Protein AF-A0A7W1YN99-F1 (afdb_monomer_lite)

pLDDT: mean 77.03, std 18.59, range [29.97, 97.31]

Sequence (313 aa):
MHRYKNIGLMLLVVASLFVYRSVQAQAGGPVQPIQQTQQVNGYSLTLNTTPATGEQGVMVQVMDPKGQLMPDAQVMVNFIMPGMQMTTVPRPAVAAVPGRYDGMGAFSMAGTWDVEVTVTPANAAPLVATFHVPVVDAVPLPARPAPLPPSFWTPWTATSLGLLVVGLVAAAWTQWGRKRQQALGFVVSWLLILAAAGTWLVPTALGAPYALGAPRQTSISRATPIFKANCAPCHGVAGHGDGLAARTLNPPPANLTAPHVDQHPDGQIYGWIHDGFPGSAMPAFGQRLTSDQIWDLVDYVRHLRAVAAGTAK

Foldseek 3Di:
DPDPPPPVVVVVVVVVVVVVVVVVVPPDDQQDKDWDWDAWPLKIWIWIWRFAAFKTKIKIFIAHNVRHAAQAKWKWKKKADPVVRDIDDIDTFPRLDGRMTIDMDGDNAFAWIWIWMWIGHPPDDITIDIDTDGYYHDDDDPDDDQPDPCVVPDPVVVVVVVVVVVVVVVVVVVPDDPVVCVVVVVVVVVVVVVVVVVVVVPPCPVPPPPCPDQLHSSLQNLQLVVCVVQPCQQQNSLRQRPHVVQVPWVVGGHRLQDPVLVVDDLSRQLCCQQCNDPPTPGHHCVVPDPSSNSSSVSSNSVVSNVVSVVVVD

Secondary structure (DSSP, 8-state):
--SSTTHHHHHHHHHHHHHHHHHHHHSPPPPPPEEEEEEETTEEEEEEE--BSEEEEEEEEEE-TTS-B-TTEEEEEEEEEGGGTEEPPPEEEEEEETTEEEEEEEE-SSEEEEEEEEEEETTS--EEEEEEEEEBPPP-PPPPPPPPPGGGG-HHHHHHHHHHHHHHHHHHHHHS-HHHHHHHHHHHHHHHHHHHHHHHHS-TTSSS-----S--HHHHHHHHHHHHHHTHHHH-TTSSS--GGGGG-SSPPP-TTSGGGGGS-HHHHHHHHHH--TTSS----TTTS-HHHHHHHHHHHHHHHHHHHHTT-

Radius of gyration: 27.25 Å; chains: 1; bounding box: 57×51×85 Å

Structure (mmCIF, N/CA/C/O backbone):
data_AF-A0A7W1YN99-F1
#
_entry.id   AF-A0A7W1YN99-F1
#
loop_
_atom_site.group_PDB
_atom_site.i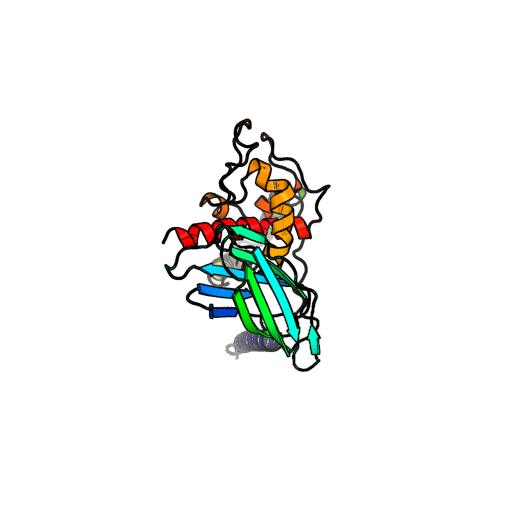d
_atom_site.type_symbol
_atom_site.label_atom_id
_atom_site.label_alt_id
_atom_site.label_comp_id
_atom_site.label_asym_id
_atom_site.label_entity_id
_atom_site.label_seq_id
_atom_site.pdbx_PDB_ins_code
_atom_site.Cartn_x
_atom_site.Cartn_y
_atom_site.Cartn_z
_atom_site.occupancy
_atom_site.B_iso_or_equiv
_atom_site.auth_seq_id
_atom_site.auth_comp_id
_atom_site.auth_asym_id
_atom_site.auth_atom_id
_atom_site.pdbx_PDB_model_num
ATOM 1 N N . MET A 1 1 ? -38.409 -32.410 45.386 1.00 46.47 1 MET A N 1
ATOM 2 C CA . MET A 1 1 ? -38.668 -31.938 44.001 1.00 46.47 1 MET A CA 1
ATOM 3 C C . MET A 1 1 ? -37.841 -30.684 43.640 1.00 46.47 1 MET A C 1
ATOM 5 O O . MET A 1 1 ? -38.403 -29.672 43.245 1.00 46.47 1 MET A O 1
ATOM 9 N N . HIS A 1 2 ? -36.502 -30.702 43.756 1.00 48.34 2 HIS A N 1
ATOM 10 C CA . HIS A 1 2 ? -35.673 -29.485 43.560 1.00 48.34 2 HIS A CA 1
ATOM 11 C C . HIS A 1 2 ? -34.427 -29.649 42.668 1.00 48.34 2 HIS A C 1
ATOM 13 O O . HIS A 1 2 ? -33.618 -28.735 42.586 1.00 48.34 2 HIS A O 1
ATOM 19 N N . ARG A 1 3 ? -34.274 -30.767 41.941 1.00 48.12 3 ARG A N 1
ATOM 20 C CA . ARG A 1 3 ? -33.078 -31.016 41.107 1.00 48.12 3 ARG A CA 1
ATOM 21 C C . ARG A 1 3 ? -33.187 -30.620 39.623 1.00 48.12 3 ARG A C 1
ATOM 23 O O . ARG A 1 3 ? -32.208 -30.765 38.910 1.00 48.12 3 ARG A O 1
ATOM 30 N N . TYR A 1 4 ? -34.316 -30.075 39.156 1.00 47.56 4 TYR A N 1
ATOM 31 C CA . TYR A 1 4 ? -34.541 -29.829 37.716 1.00 47.56 4 TYR A CA 1
ATOM 32 C C . TYR A 1 4 ? -34.499 -28.358 37.265 1.00 47.56 4 TYR A C 1
ATOM 34 O O . TYR A 1 4 ? -34.605 -28.091 36.072 1.00 47.56 4 TYR A O 1
ATOM 42 N N . LYS A 1 5 ? -34.293 -27.383 38.163 1.00 46.69 5 LYS A N 1
ATOM 43 C CA . LYS A 1 5 ? -34.333 -25.952 37.787 1.00 46.69 5 LYS A CA 1
ATOM 44 C C . LYS A 1 5 ? -33.098 -25.429 37.031 1.00 46.69 5 LYS A C 1
ATOM 46 O O . LYS A 1 5 ? -33.195 -24.374 36.420 1.00 46.69 5 LYS A O 1
ATOM 51 N N . ASN A 1 6 ? -31.988 -26.172 36.990 1.00 46.22 6 ASN A N 1
ATOM 52 C CA . ASN A 1 6 ? -30.737 -25.695 36.374 1.00 46.22 6 ASN A CA 1
ATOM 53 C C . ASN A 1 6 ? -30.488 -26.230 34.949 1.00 46.22 6 ASN A C 1
ATOM 55 O O . ASN A 1 6 ? -29.570 -25.766 34.281 1.00 46.22 6 ASN A O 1
ATOM 59 N N . ILE A 1 7 ? -31.306 -27.169 34.458 1.00 48.47 7 ILE A N 1
ATOM 60 C CA . ILE A 1 7 ? -31.124 -27.783 33.126 1.00 48.47 7 ILE A CA 1
ATOM 61 C C . ILE A 1 7 ? -31.705 -26.886 32.014 1.00 48.47 7 ILE A C 1
ATOM 63 O O . ILE A 1 7 ? -31.156 -26.819 30.918 1.00 48.47 7 ILE A O 1
ATOM 67 N N . GLY A 1 8 ? -32.762 -26.117 32.311 1.00 42.41 8 GLY A N 1
ATOM 68 C CA . GLY A 1 8 ? -33.403 -25.221 31.337 1.00 42.41 8 GLY A CA 1
ATOM 69 C C . GLY A 1 8 ? -32.533 -24.035 30.901 1.00 42.41 8 GLY A C 1
ATOM 70 O O . GLY A 1 8 ? -32.567 -23.647 29.737 1.00 42.41 8 GLY A O 1
ATOM 71 N N . LEU A 1 9 ? -31.701 -23.496 31.800 1.00 45.00 9 LEU A N 1
ATOM 72 C CA . LEU A 1 9 ? -30.808 -22.373 31.484 1.00 45.00 9 LEU A CA 1
ATOM 73 C C . LEU A 1 9 ? -29.633 -22.815 30.594 1.00 45.00 9 LEU A C 1
ATOM 75 O O . LEU A 1 9 ? -29.221 -22.088 29.695 1.00 45.00 9 LEU A O 1
ATOM 79 N N . MET A 1 10 ? -29.129 -24.034 30.804 1.00 45.94 10 MET A N 1
ATOM 80 C CA . MET A 1 10 ? -28.007 -24.584 30.039 1.00 45.94 10 MET A CA 1
ATOM 81 C C . MET A 1 10 ? -28.417 -24.938 28.597 1.00 45.94 10 MET A C 1
ATOM 83 O O . MET A 1 10 ? -27.653 -24.698 27.665 1.00 45.94 10 MET A O 1
ATOM 87 N N . LEU A 1 11 ? -29.653 -25.412 28.393 1.00 49.12 11 LEU A N 1
ATOM 88 C CA . LEU A 1 11 ? -30.213 -25.672 27.059 1.00 49.12 11 LEU A CA 1
ATOM 89 C C . LEU A 1 11 ? -30.468 -24.385 26.256 1.00 49.12 11 LEU A C 1
ATOM 91 O O . LEU A 1 11 ? -30.245 -24.376 25.047 1.00 49.12 11 LEU A O 1
ATOM 95 N N . LEU A 1 12 ? -30.856 -23.285 26.911 1.00 50.31 12 LEU A N 1
ATOM 96 C CA . LEU A 1 12 ? -31.038 -21.984 26.252 1.00 50.31 12 LEU A CA 1
ATOM 97 C C . LEU A 1 12 ? -29.712 -21.366 25.787 1.00 50.31 12 LEU A C 1
ATOM 99 O O . LEU A 1 12 ? -29.653 -20.817 24.689 1.00 50.31 12 LEU A O 1
ATOM 103 N N . VAL A 1 13 ? -28.632 -21.493 26.566 1.00 51.22 13 VAL A N 1
ATOM 104 C CA . VAL A 1 13 ? -27.301 -20.983 26.179 1.00 51.22 13 VAL A CA 1
ATOM 105 C C . VAL A 1 13 ? -26.709 -21.789 25.018 1.00 51.22 13 VAL A C 1
ATOM 107 O O . VAL A 1 13 ? -26.178 -21.200 24.077 1.00 51.22 13 VAL A O 1
ATOM 110 N N . VAL A 1 14 ? -26.859 -23.118 25.025 1.00 53.84 14 VAL A N 1
ATOM 111 C CA . VAL A 1 14 ? -26.396 -23.984 23.924 1.00 53.84 14 VAL A CA 1
ATOM 112 C C . VAL A 1 14 ? -27.213 -23.752 22.647 1.00 53.84 14 VAL A C 1
ATOM 114 O O . VAL A 1 14 ? -26.626 -23.641 21.572 1.00 53.84 14 VAL A O 1
ATOM 117 N N . ALA A 1 15 ? -28.537 -23.590 22.748 1.00 47.59 15 ALA A N 1
ATOM 118 C CA . ALA A 1 15 ? -29.378 -23.237 21.603 1.00 47.59 15 ALA A CA 1
ATOM 119 C C . ALA A 1 15 ? -29.036 -21.842 21.046 1.00 47.59 15 ALA A C 1
ATOM 121 O O . ALA A 1 15 ? -28.964 -21.672 19.833 1.00 47.59 15 ALA A O 1
ATOM 122 N N . SER A 1 16 ? -28.735 -20.868 21.911 1.00 42.88 16 SER A N 1
ATOM 123 C CA . SER A 1 16 ? -28.333 -19.512 21.500 1.00 42.88 16 SER A CA 1
ATOM 124 C C . SER A 1 16 ? -26.965 -19.495 20.808 1.00 42.88 16 SER A C 1
ATOM 126 O O . SER A 1 16 ? -26.791 -18.804 19.808 1.00 42.88 16 SER A O 1
ATOM 128 N N . LEU A 1 17 ? -26.008 -20.304 21.279 1.00 46.19 17 LEU A N 1
ATOM 129 C CA . LEU A 1 17 ? -24.709 -20.510 20.623 1.00 46.19 17 LEU A CA 1
ATOM 130 C C . LEU A 1 17 ? -24.844 -21.227 19.273 1.00 46.19 17 LEU A C 1
ATOM 132 O O . LEU A 1 17 ? -24.095 -20.924 18.343 1.00 46.19 17 LEU A O 1
ATOM 136 N N . PHE A 1 18 ? -25.800 -22.151 19.147 1.00 42.41 18 PHE A N 1
ATOM 137 C CA . PHE A 1 18 ? -26.074 -22.856 17.895 1.00 42.41 18 PHE A CA 1
ATOM 138 C C . PHE A 1 18 ? -26.744 -21.937 16.865 1.00 42.41 18 PHE A C 1
ATOM 140 O O . PHE A 1 18 ? -26.291 -21.884 15.724 1.00 42.41 18 PHE A O 1
ATOM 147 N N . VAL A 1 19 ? -27.728 -21.131 17.286 1.00 47.38 19 VAL A N 1
ATOM 148 C CA . VAL A 1 19 ? -28.352 -20.091 16.448 1.00 47.38 19 VAL A CA 1
ATOM 149 C C . VAL A 1 19 ? -27.309 -19.052 16.019 1.00 47.38 19 VAL A C 1
ATOM 151 O O . VAL A 1 19 ? -27.218 -18.727 14.836 1.00 47.38 19 VAL A O 1
ATOM 154 N N . TYR A 1 20 ? -26.443 -18.607 16.934 1.00 38.06 20 TYR A N 1
ATOM 155 C CA . TYR A 1 20 ? -25.360 -17.666 16.630 1.00 38.06 20 TYR A CA 1
ATOM 156 C C . TYR A 1 20 ? -24.342 -18.233 15.623 1.00 38.06 20 TYR A C 1
ATOM 158 O O . TYR A 1 20 ? -23.966 -17.547 14.672 1.00 38.06 20 TYR A O 1
ATOM 166 N N . ARG A 1 21 ? -23.945 -19.507 15.764 1.00 42.62 21 ARG A N 1
ATOM 167 C CA . ARG A 1 21 ? -23.093 -20.195 14.776 1.00 42.62 21 ARG A CA 1
ATOM 168 C C . ARG A 1 21 ? -23.782 -20.367 13.423 1.00 42.62 21 ARG A C 1
ATOM 170 O O . ARG A 1 21 ? -23.122 -20.209 12.401 1.00 42.62 21 ARG A O 1
ATOM 177 N N . SER A 1 22 ? -25.083 -20.653 13.397 1.00 40.19 22 SER A N 1
ATOM 178 C CA . SER A 1 22 ? -25.826 -20.790 12.138 1.00 40.19 22 SER A CA 1
ATOM 179 C C . SER A 1 22 ? -26.031 -19.459 11.411 1.00 40.19 22 SER A C 1
ATOM 181 O O . SER A 1 22 ? -25.981 -19.436 10.186 1.00 40.19 22 SER A O 1
ATOM 183 N N . VAL A 1 23 ? -26.174 -18.345 12.141 1.00 39.59 23 VAL A N 1
ATOM 184 C CA . VAL A 1 23 ? -26.257 -16.997 11.550 1.00 39.59 23 VAL A CA 1
ATOM 185 C C . VAL A 1 23 ? -24.905 -16.570 10.961 1.00 39.59 23 VAL A C 1
ATOM 187 O O . VAL A 1 23 ? -24.865 -16.023 9.864 1.00 39.59 23 VAL A O 1
ATOM 190 N N . GLN A 1 24 ? -23.786 -16.894 11.620 1.00 38.00 24 GLN A N 1
ATOM 191 C CA . GLN A 1 24 ? -22.434 -16.693 11.069 1.00 38.00 24 GLN A CA 1
ATOM 192 C C . GLN A 1 24 ? -22.163 -17.555 9.825 1.00 38.00 24 GLN A C 1
ATOM 194 O O . GLN A 1 24 ? -21.490 -17.103 8.910 1.00 38.00 24 GLN A O 1
ATOM 199 N N . ALA A 1 25 ? -22.708 -18.774 9.758 1.00 40.16 25 ALA A N 1
ATOM 200 C CA . ALA A 1 25 ? -22.529 -19.661 8.606 1.00 40.16 25 ALA A CA 1
ATOM 201 C C . ALA A 1 25 ? -23.315 -19.223 7.351 1.00 40.16 25 ALA A C 1
ATOM 203 O O . ALA A 1 25 ? -22.998 -19.679 6.255 1.00 40.16 25 ALA A O 1
ATOM 204 N N . GLN A 1 26 ? -24.326 -18.356 7.495 1.00 36.78 26 GLN A N 1
ATOM 205 C CA . GLN A 1 26 ? -25.098 -17.793 6.376 1.00 36.78 26 GLN A CA 1
ATOM 206 C C . GLN A 1 26 ? -24.548 -16.452 5.867 1.00 36.78 26 GLN A C 1
ATOM 208 O O . GLN A 1 26 ? -24.864 -16.051 4.748 1.00 36.78 26 GLN A O 1
ATOM 213 N N . ALA A 1 27 ? -23.702 -15.773 6.644 1.00 39.69 27 ALA A N 1
ATOM 214 C CA . ALA A 1 27 ? -22.904 -14.663 6.146 1.00 39.69 27 ALA A CA 1
ATOM 215 C C . ALA A 1 27 ? -21.711 -15.252 5.379 1.00 39.69 27 ALA A C 1
ATOM 217 O O . ALA A 1 27 ? -20.837 -15.871 5.982 1.00 39.69 27 ALA A O 1
ATOM 218 N N . GLY A 1 28 ? -21.684 -15.104 4.050 1.00 39.88 28 GLY A N 1
ATOM 219 C CA . GLY A 1 28 ? -20.520 -15.482 3.245 1.00 39.88 28 GLY A CA 1
ATOM 220 C C . GLY A 1 28 ? -19.248 -14.930 3.892 1.00 39.88 28 GLY A C 1
ATOM 221 O O . GLY A 1 28 ? -19.168 -13.737 4.182 1.00 39.88 28 GLY A O 1
ATOM 222 N N . GLY A 1 29 ? -18.301 -15.815 4.215 1.00 46.31 29 GLY A N 1
ATOM 223 C CA . GLY A 1 29 ? -17.079 -15.443 4.924 1.00 46.31 29 GLY A CA 1
ATOM 224 C C . GLY A 1 29 ? -16.267 -14.376 4.175 1.00 46.31 29 GLY A C 1
ATOM 225 O O . GLY A 1 29 ? -16.485 -14.155 2.982 1.00 46.31 29 GLY A O 1
ATOM 226 N N . PRO A 1 30 ? -15.312 -13.707 4.848 1.00 60.91 30 PRO A N 1
ATOM 227 C CA . PRO A 1 30 ? -14.472 -12.698 4.211 1.00 60.91 30 PRO A CA 1
ATOM 228 C C . PRO A 1 30 ? -13.780 -13.277 2.969 1.00 60.91 30 PRO A C 1
ATOM 230 O O . PRO A 1 30 ? -13.199 -14.367 3.034 1.00 60.91 30 PRO A O 1
ATOM 233 N N . VAL A 1 31 ? -13.853 -12.542 1.850 1.00 69.00 31 VAL A N 1
ATOM 234 C CA . VAL A 1 31 ? -13.211 -12.912 0.580 1.00 69.00 31 VAL A CA 1
ATOM 235 C C . VAL A 1 31 ? -11.723 -13.139 0.833 1.00 69.00 31 VAL A C 1
ATOM 237 O O . VAL A 1 31 ? -11.028 -12.258 1.339 1.00 69.00 31 VAL A O 1
ATOM 240 N N . GLN A 1 32 ? -11.243 -14.340 0.517 1.00 76.44 32 GLN A N 1
ATOM 241 C CA . GLN A 1 32 ? -9.864 -14.728 0.796 1.00 76.44 32 GLN A CA 1
ATOM 242 C C . GLN A 1 32 ? -8.911 -14.141 -0.257 1.00 76.44 32 GLN A C 1
ATOM 244 O O . GLN A 1 32 ? -9.241 -14.153 -1.445 1.00 76.44 32 GLN A O 1
ATOM 249 N N . PRO A 1 33 ? -7.727 -13.643 0.142 1.00 82.00 33 PRO A N 1
ATOM 250 C CA . PRO A 1 33 ? -6.678 -13.285 -0.804 1.00 82.00 33 PRO A CA 1
ATOM 251 C C . PRO A 1 33 ? -6.227 -14.499 -1.621 1.00 82.00 33 PRO A C 1
ATOM 253 O O . PRO A 1 33 ? -6.132 -15.610 -1.097 1.00 82.00 33 PRO A O 1
ATOM 256 N N . ILE A 1 34 ? -5.898 -14.270 -2.889 1.00 86.56 34 ILE A N 1
ATOM 257 C CA . ILE A 1 34 ? -5.297 -15.264 -3.777 1.00 86.56 34 ILE A CA 1
ATOM 258 C C . ILE A 1 34 ? -3.873 -14.854 -4.146 1.00 86.56 34 ILE A C 1
ATOM 260 O O . ILE A 1 34 ? -3.556 -13.665 -4.230 1.00 86.56 34 ILE A O 1
ATOM 264 N N . GLN A 1 35 ? -3.044 -15.859 -4.415 1.00 92.75 35 GLN A N 1
ATOM 265 C CA . GLN A 1 35 ? -1.704 -15.713 -4.964 1.00 92.75 35 GLN A CA 1
ATOM 266 C C . GLN A 1 35 ? -1.550 -16.665 -6.152 1.00 92.75 35 GLN A C 1
ATOM 268 O O . GLN A 1 35 ? -1.852 -17.853 -6.039 1.00 92.75 35 GLN A O 1
ATOM 273 N N . GLN A 1 36 ? -1.086 -16.148 -7.285 1.00 94.12 36 GLN A N 1
ATOM 274 C CA . GLN A 1 36 ? -0.811 -16.930 -8.489 1.00 94.12 36 GLN A CA 1
ATOM 275 C C . GLN A 1 36 ? 0.547 -16.531 -9.057 1.00 94.12 36 GLN A C 1
ATOM 277 O O . GLN A 1 36 ? 0.870 -15.348 -9.102 1.00 94.12 36 GLN A O 1
ATOM 282 N N . THR A 1 37 ? 1.329 -17.504 -9.519 1.00 96.00 37 THR A N 1
ATOM 283 C CA . THR A 1 37 ? 2.642 -17.263 -10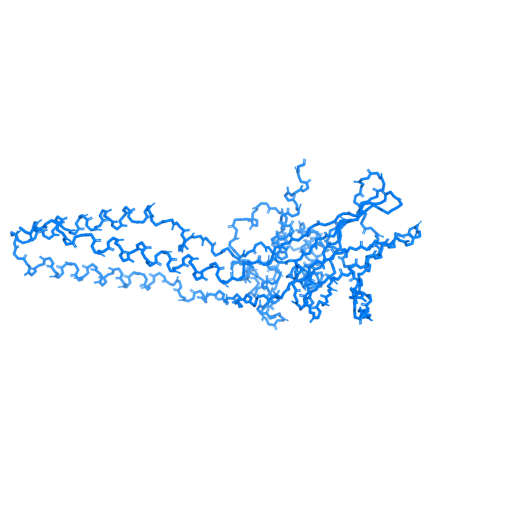.129 1.00 96.00 37 THR A CA 1
ATOM 284 C C . THR A 1 37 ? 2.656 -17.788 -11.556 1.00 96.00 37 THR A C 1
ATOM 286 O O . THR A 1 37 ? 2.218 -18.907 -11.808 1.00 96.00 37 THR A O 1
ATOM 289 N N . GLN A 1 38 ? 3.185 -16.983 -12.474 1.00 95.31 38 GLN A N 1
ATOM 290 C CA . GLN A 1 38 ? 3.400 -17.327 -13.875 1.00 95.31 38 GLN A CA 1
ATOM 291 C C . GLN A 1 38 ? 4.883 -17.187 -14.217 1.00 95.31 38 GLN A C 1
ATOM 293 O O . GLN A 1 38 ? 5.552 -16.264 -13.748 1.00 95.31 38 GLN A O 1
ATOM 298 N N . GLN A 1 39 ? 5.392 -18.104 -15.037 1.00 94.06 39 GLN A N 1
ATOM 299 C CA . GLN A 1 39 ? 6.754 -18.057 -15.568 1.00 94.06 39 GLN A CA 1
ATOM 300 C C . GLN A 1 39 ? 6.700 -17.621 -17.031 1.00 94.06 39 GLN A C 1
ATOM 302 O O . GLN A 1 39 ? 6.060 -18.287 -17.844 1.00 94.06 39 GLN A O 1
ATOM 307 N N . VAL A 1 40 ? 7.375 -16.527 -17.382 1.00 92.56 40 VAL A N 1
ATOM 308 C CA . VAL A 1 40 ? 7.403 -15.993 -18.753 1.00 92.56 40 VAL A CA 1
ATOM 309 C C . VAL A 1 40 ? 8.841 -15.681 -19.132 1.00 92.56 40 VAL A C 1
ATOM 311 O O . VAL A 1 40 ? 9.470 -14.824 -18.523 1.00 92.56 40 VAL A O 1
ATOM 314 N N . ASN A 1 41 ? 9.384 -16.378 -20.133 1.00 89.75 41 ASN A N 1
ATOM 315 C CA . ASN A 1 41 ? 10.768 -16.199 -20.599 1.00 89.75 41 ASN A CA 1
ATOM 316 C C . ASN A 1 41 ? 11.820 -16.270 -19.469 1.00 89.75 41 ASN A C 1
ATOM 318 O O . ASN A 1 41 ? 12.808 -15.541 -19.480 1.00 89.75 41 ASN A O 1
ATOM 322 N N . GLY A 1 42 ? 11.587 -17.131 -18.473 1.00 88.38 42 GLY A N 1
ATOM 323 C CA . GLY A 1 42 ? 12.440 -17.282 -17.289 1.00 88.38 42 GLY A CA 1
ATOM 324 C C . GLY A 1 42 ? 12.193 -16.256 -16.178 1.00 88.38 42 GLY A C 1
ATOM 325 O O . GLY A 1 42 ? 12.759 -16.408 -15.104 1.00 88.38 42 GLY A O 1
ATOM 326 N N . TYR A 1 43 ? 11.355 -15.243 -16.397 1.00 92.06 43 TYR A N 1
ATOM 327 C CA . TYR A 1 43 ? 10.922 -14.315 -15.354 1.00 92.06 43 TYR A CA 1
ATOM 328 C C . TYR A 1 43 ? 9.768 -14.913 -14.556 1.00 92.06 43 TYR A C 1
ATOM 330 O O . TYR A 1 43 ? 8.845 -15.491 -15.132 1.00 92.06 43 TYR A O 1
ATOM 338 N N . SER A 1 44 ? 9.781 -14.693 -13.243 1.00 94.00 44 SER A N 1
ATOM 339 C CA . SER A 1 44 ? 8.714 -15.120 -12.341 1.00 94.00 44 SER A CA 1
ATOM 340 C C . SER A 1 44 ? 7.846 -13.925 -11.964 1.00 94.00 44 SER A C 1
ATOM 342 O O . SER A 1 44 ? 8.315 -12.996 -11.301 1.00 94.00 44 SER A O 1
ATOM 344 N N . LEU A 1 45 ? 6.577 -13.950 -12.372 1.00 95.81 45 LEU A N 1
ATOM 345 C CA . LEU A 1 45 ? 5.590 -12.919 -12.058 1.00 95.81 45 LEU A CA 1
ATOM 346 C C . LEU A 1 45 ? 4.567 -13.497 -11.082 1.00 95.81 45 LEU A C 1
ATOM 348 O O . LEU A 1 45 ? 3.856 -14.442 -11.418 1.00 95.81 45 LEU A O 1
ATOM 352 N N . THR A 1 46 ? 4.472 -12.924 -9.886 1.00 94.81 46 THR A N 1
ATOM 353 C CA . THR A 1 46 ? 3.517 -13.354 -8.857 1.00 94.81 46 THR A CA 1
ATOM 354 C C . THR A 1 46 ? 2.466 -12.275 -8.631 1.00 94.81 46 THR A C 1
ATOM 356 O O . THR A 1 46 ? 2.787 -11.192 -8.144 1.00 94.81 46 THR A O 1
ATOM 359 N N . LEU A 1 47 ? 1.212 -12.585 -8.954 1.00 93.56 47 LEU A N 1
ATOM 360 C CA . LEU A 1 47 ? 0.045 -11.751 -8.690 1.00 93.56 47 LEU A CA 1
ATOM 361 C C . LEU A 1 47 ? -0.546 -12.094 -7.320 1.00 93.56 47 LEU A C 1
ATOM 363 O O . LEU A 1 47 ? -0.787 -13.262 -7.016 1.00 93.56 47 LEU A O 1
ATOM 367 N N . ASN A 1 48 ? -0.839 -11.069 -6.525 1.00 90.69 48 ASN A N 1
ATOM 368 C CA . ASN A 1 48 ? -1.590 -11.170 -5.280 1.00 90.69 48 ASN A CA 1
ATOM 369 C C . ASN A 1 48 ? -2.770 -10.199 -5.314 1.00 90.69 48 ASN A C 1
ATOM 371 O O . ASN A 1 48 ? -2.601 -9.018 -5.626 1.00 90.69 48 ASN A O 1
ATOM 375 N N . THR A 1 49 ? -3.970 -10.674 -4.988 1.00 88.69 49 THR A N 1
ATOM 376 C CA . THR A 1 49 ? -5.165 -9.819 -4.937 1.00 88.69 49 THR A CA 1
ATOM 377 C C . THR A 1 49 ? -6.249 -10.416 -4.045 1.00 88.69 49 THR A C 1
ATOM 379 O O . THR A 1 49 ? -6.205 -11.594 -3.700 1.00 88.69 49 THR A O 1
ATOM 382 N N . THR A 1 50 ? -7.233 -9.605 -3.670 1.00 87.44 50 THR A N 1
ATOM 383 C CA . THR A 1 50 ? -8.462 -10.052 -3.010 1.00 87.44 50 THR A CA 1
ATOM 384 C C . THR A 1 50 ? -9.595 -9.922 -4.029 1.00 87.44 50 THR A C 1
ATOM 386 O O . THR A 1 50 ? -10.052 -8.808 -4.279 1.00 87.44 50 THR A O 1
ATOM 389 N N . PRO A 1 51 ? -10.014 -11.019 -4.679 1.00 86.44 51 PRO A N 1
ATOM 390 C CA . PRO A 1 51 ? -10.834 -10.948 -5.880 1.00 86.44 51 PRO A CA 1
ATOM 391 C C . PRO A 1 51 ? -12.314 -10.775 -5.528 1.00 86.44 51 PRO A C 1
ATOM 393 O O . PRO A 1 51 ? -13.080 -11.735 -5.450 1.00 86.44 51 PRO A O 1
ATOM 396 N N . ALA A 1 52 ? -12.707 -9.527 -5.296 1.00 86.75 52 ALA A N 1
ATOM 397 C CA . ALA A 1 52 ? -14.082 -9.140 -5.014 1.00 86.75 52 ALA A CA 1
ATOM 398 C C . ALA A 1 52 ? -14.586 -8.096 -6.022 1.00 86.75 52 ALA A C 1
ATOM 400 O O . ALA A 1 52 ? -13.788 -7.362 -6.603 1.00 86.75 52 ALA A O 1
ATOM 401 N N . THR A 1 53 ? -15.897 -7.993 -6.235 1.00 86.56 53 THR A N 1
ATOM 402 C CA . THR A 1 53 ? -16.459 -6.935 -7.094 1.00 86.56 53 THR A CA 1
ATOM 403 C C . THR A 1 53 ? -16.124 -5.526 -6.584 1.00 86.56 53 THR A C 1
ATOM 405 O O . THR A 1 53 ? -15.866 -5.313 -5.398 1.00 86.56 53 THR A O 1
ATOM 408 N N . GLY A 1 54 ? -16.076 -4.547 -7.489 1.00 84.44 54 GLY A N 1
ATOM 409 C CA . GLY A 1 54 ? -15.647 -3.173 -7.203 1.00 84.44 54 GLY A CA 1
ATOM 410 C C . GLY A 1 54 ? -14.158 -2.924 -7.468 1.00 84.44 54 GLY A C 1
ATOM 411 O O . GLY A 1 54 ? -13.485 -3.726 -8.116 1.00 84.44 54 GLY A O 1
ATOM 412 N N . GLU A 1 55 ? -13.646 -1.778 -7.006 1.00 83.00 55 GLU A N 1
ATOM 413 C CA . GLU A 1 55 ? -12.219 -1.451 -7.127 1.00 83.00 55 GLU A CA 1
ATOM 414 C C . GLU A 1 55 ? -11.375 -2.357 -6.229 1.00 83.00 55 GLU A C 1
ATOM 416 O O . GLU A 1 55 ? -11.504 -2.334 -5.003 1.00 83.00 55 GLU A O 1
ATOM 421 N N . GLN A 1 56 ? -10.484 -3.123 -6.857 1.00 82.50 56 GLN A N 1
ATOM 422 C CA . GLN A 1 56 ? -9.533 -4.014 -6.217 1.00 82.50 56 GLN A CA 1
ATOM 423 C C . GLN A 1 56 ? -8.088 -3.575 -6.453 1.00 82.50 56 GLN A C 1
ATOM 425 O O . GLN A 1 56 ? -7.698 -3.150 -7.542 1.00 82.50 56 GLN A O 1
ATOM 430 N N . GLY A 1 57 ? -7.279 -3.707 -5.404 1.00 84.69 57 GLY A N 1
ATOM 431 C CA . GLY A 1 57 ? -5.832 -3.600 -5.508 1.00 84.69 57 GLY A CA 1
ATOM 432 C C . GLY A 1 57 ? -5.253 -4.908 -6.036 1.00 84.69 57 GLY A C 1
ATOM 433 O O . GLY A 1 57 ? -5.691 -5.999 -5.651 1.00 84.69 57 GLY A O 1
ATOM 434 N N . VAL A 1 58 ? -4.244 -4.800 -6.887 1.00 89.69 58 VAL A N 1
ATOM 435 C CA . VAL A 1 58 ? -3.439 -5.929 -7.362 1.00 89.69 58 VAL A CA 1
ATOM 436 C C . VAL A 1 58 ? -1.979 -5.644 -7.047 1.00 89.69 58 VAL A C 1
ATOM 438 O O . VAL A 1 58 ? -1.485 -4.568 -7.367 1.00 89.69 58 VAL A O 1
ATOM 441 N N . MET A 1 59 ? -1.285 -6.589 -6.423 1.00 90.31 59 MET A N 1
ATOM 442 C CA . MET A 1 59 ? 0.164 -6.514 -6.247 1.00 90.31 59 MET A CA 1
ATOM 443 C C . MET A 1 59 ? 0.833 -7.512 -7.176 1.00 90.31 59 MET A C 1
ATOM 445 O O . MET A 1 59 ? 0.495 -8.696 -7.181 1.00 90.31 59 MET A O 1
ATOM 449 N N . VAL A 1 60 ? 1.792 -7.024 -7.950 1.00 92.62 60 VAL A N 1
ATOM 450 C CA . VAL A 1 60 ? 2.611 -7.819 -8.857 1.00 92.62 60 VAL A CA 1
ATOM 451 C C . VAL A 1 60 ? 4.043 -7.801 -8.342 1.00 92.62 60 VAL A C 1
ATOM 453 O O . VAL A 1 60 ? 4.679 -6.749 -8.286 1.00 92.62 60 VAL A O 1
ATOM 456 N N . GLN A 1 61 ? 4.569 -8.970 -7.993 1.00 93.19 61 GLN A N 1
ATOM 457 C CA . GLN A 1 61 ? 5.991 -9.156 -7.733 1.00 93.19 61 GLN A CA 1
ATOM 458 C C . GLN A 1 61 ? 6.673 -9.691 -8.991 1.00 93.19 61 GLN A C 1
ATOM 460 O O . GLN A 1 61 ? 6.207 -10.667 -9.577 1.00 93.19 61 GLN A O 1
ATOM 465 N N . VAL A 1 62 ? 7.784 -9.069 -9.380 1.00 93.06 62 VAL A N 1
ATOM 466 C CA . VAL A 1 62 ? 8.557 -9.430 -10.572 1.00 93.06 62 VAL A CA 1
ATOM 467 C C . VAL A 1 62 ? 9.965 -9.839 -10.157 1.00 93.06 62 VAL A C 1
ATOM 469 O O . VAL A 1 62 ? 10.680 -9.073 -9.500 1.00 93.06 62 VAL A O 1
ATOM 472 N N . MET A 1 63 ? 10.363 -11.047 -10.551 1.00 92.62 63 MET A N 1
ATOM 473 C CA . MET A 1 63 ? 11.713 -11.574 -10.354 1.00 92.62 63 MET A CA 1
ATOM 474 C C . MET A 1 63 ? 12.331 -11.952 -11.698 1.00 92.62 63 MET A C 1
ATOM 476 O O . MET A 1 63 ? 11.655 -12.497 -12.574 1.00 92.62 63 MET A O 1
ATOM 480 N N . ASP A 1 64 ? 13.616 -11.653 -11.854 1.00 90.62 64 ASP A N 1
ATOM 481 C CA . ASP A 1 64 ? 14.389 -12.007 -13.039 1.00 90.62 64 ASP A CA 1
ATOM 482 C C . ASP A 1 64 ? 14.727 -13.519 -13.080 1.00 90.62 64 ASP A C 1
ATOM 484 O O . ASP A 1 64 ? 14.500 -14.234 -12.097 1.00 90.62 64 ASP A O 1
ATOM 488 N N . PRO A 1 65 ? 15.310 -14.032 -14.182 1.00 90.06 65 PRO A N 1
ATOM 489 C CA . PRO A 1 65 ? 15.709 -15.440 -14.284 1.00 90.06 65 PRO A CA 1
ATOM 490 C C . PRO A 1 65 ? 16.767 -15.905 -13.275 1.00 90.06 65 PRO A C 1
ATOM 492 O O . PRO A 1 65 ? 16.999 -17.105 -13.140 1.00 90.06 65 PRO A O 1
ATOM 495 N N . LYS A 1 66 ? 17.430 -14.980 -12.573 1.00 89.00 66 LYS A N 1
ATOM 496 C CA . LYS A 1 66 ? 18.385 -15.279 -11.498 1.00 89.00 66 LYS A CA 1
ATOM 497 C C . LYS A 1 66 ? 17.714 -15.273 -10.120 1.00 89.00 66 LYS A C 1
ATOM 499 O O . LYS A 1 66 ? 18.393 -15.505 -9.121 1.00 89.00 66 LYS A O 1
ATOM 504 N N . GLY A 1 67 ? 16.408 -15.011 -10.052 1.00 85.81 67 GLY A N 1
ATOM 505 C CA . GLY A 1 67 ? 15.646 -14.903 -8.812 1.00 85.81 67 GLY A CA 1
ATOM 506 C C . GLY A 1 67 ? 15.827 -13.566 -8.089 1.00 85.81 67 GLY A C 1
ATOM 507 O O . GLY A 1 67 ? 15.508 -13.474 -6.905 1.00 85.81 67 GLY A O 1
ATOM 508 N N . GLN A 1 68 ? 16.335 -12.528 -8.755 1.00 87.12 68 GLN A N 1
ATOM 509 C CA . GLN A 1 68 ? 16.496 -11.197 -8.168 1.00 87.12 68 GLN A CA 1
ATOM 510 C C . GLN A 1 68 ? 15.256 -10.331 -8.412 1.00 87.12 68 GLN A C 1
ATOM 512 O O . GLN A 1 68 ? 14.648 -10.366 -9.481 1.00 87.12 68 GLN A O 1
ATOM 517 N N . LEU A 1 69 ? 14.876 -9.539 -7.404 1.00 88.25 69 LEU A N 1
ATOM 518 C CA . LEU A 1 69 ? 13.799 -8.552 -7.511 1.00 88.25 69 LEU A CA 1
ATOM 519 C C . LEU A 1 69 ? 14.151 -7.500 -8.565 1.00 88.25 69 LEU A C 1
ATOM 521 O O . LEU A 1 69 ? 15.264 -6.977 -8.563 1.00 88.25 69 LEU A O 1
ATOM 525 N N . MET A 1 70 ? 13.194 -7.159 -9.427 1.00 85.25 70 MET A N 1
ATOM 526 C CA . MET A 1 70 ? 13.396 -6.175 -10.496 1.00 85.25 70 MET A CA 1
ATOM 527 C C . MET A 1 70 ? 12.834 -4.796 -10.124 1.00 85.25 70 MET A C 1
ATOM 529 O O . MET A 1 70 ? 11.630 -4.602 -10.248 1.00 85.25 70 MET A O 1
ATOM 533 N N . PRO A 1 71 ? 13.649 -3.819 -9.689 1.00 82.31 71 PRO A N 1
ATOM 534 C CA . PRO A 1 71 ? 13.155 -2.492 -9.302 1.00 82.31 71 PRO A CA 1
ATOM 535 C C . PRO A 1 71 ? 12.725 -1.599 -10.479 1.00 82.31 71 PRO A C 1
ATOM 537 O O . PRO A 1 71 ? 11.818 -0.785 -10.317 1.00 82.31 71 PRO A O 1
ATOM 540 N N . ASP A 1 72 ? 13.330 -1.769 -11.658 1.00 81.38 72 ASP A N 1
ATOM 541 C CA . ASP A 1 72 ? 13.284 -0.773 -12.744 1.00 81.38 72 ASP A CA 1
ATOM 542 C C . ASP A 1 72 ? 12.400 -1.179 -13.939 1.00 81.38 72 ASP A C 1
ATOM 544 O O . ASP A 1 72 ? 12.651 -0.788 -15.080 1.00 81.38 72 ASP A O 1
ATOM 548 N N . ALA A 1 73 ? 11.372 -1.999 -13.716 1.00 88.25 73 ALA A N 1
ATOM 549 C CA . ALA A 1 73 ? 10.397 -2.344 -14.748 1.00 88.25 73 ALA A CA 1
ATOM 550 C C . ALA A 1 73 ? 9.187 -1.395 -14.749 1.00 88.25 73 ALA A C 1
ATOM 552 O O . ALA A 1 73 ? 8.707 -0.962 -13.700 1.00 88.25 73 ALA A O 1
ATOM 553 N N . GLN A 1 74 ? 8.644 -1.118 -15.934 1.00 91.44 74 GLN A N 1
ATOM 554 C CA . GLN A 1 74 ? 7.309 -0.542 -16.067 1.00 91.44 74 GLN A CA 1
ATOM 555 C C . GLN A 1 74 ? 6.286 -1.678 -16.051 1.00 91.44 74 GLN A C 1
ATOM 557 O O . GLN A 1 74 ? 6.365 -2.588 -16.872 1.00 91.44 74 GLN A O 1
ATOM 562 N N . VAL A 1 75 ? 5.317 -1.627 -15.138 1.00 93.75 75 VAL A N 1
ATOM 563 C CA . VAL A 1 75 ? 4.277 -2.654 -15.021 1.00 93.75 75 VAL A CA 1
ATOM 564 C C . VAL A 1 75 ? 2.922 -2.043 -15.342 1.00 93.75 75 VAL A C 1
ATOM 566 O O . VAL A 1 75 ? 2.547 -1.023 -14.770 1.00 93.75 75 VAL A O 1
ATOM 569 N N . MET A 1 76 ? 2.192 -2.666 -16.261 1.00 94.31 76 MET A N 1
ATOM 570 C CA . MET A 1 76 ? 0.823 -2.319 -16.626 1.00 94.31 76 MET A CA 1
ATOM 571 C C . MET A 1 76 ? -0.089 -3.499 -16.299 1.00 94.31 76 MET A C 1
ATOM 573 O O . MET A 1 76 ? 0.274 -4.649 -16.538 1.00 94.31 76 MET A O 1
ATOM 577 N N . VAL A 1 77 ? -1.273 -3.211 -15.773 1.00 93.94 77 VAL A N 1
ATOM 578 C CA . VAL A 1 77 ? -2.301 -4.203 -15.452 1.00 93.94 77 VAL A CA 1
ATOM 579 C C . VAL A 1 77 ? -3.563 -3.911 -16.252 1.00 93.94 77 VAL A C 1
ATOM 581 O O . VAL A 1 77 ? -4.021 -2.767 -16.309 1.00 93.94 77 VAL A O 1
ATOM 584 N N . ASN A 1 78 ? -4.118 -4.939 -16.881 1.00 94.25 78 ASN A N 1
ATOM 585 C CA . ASN A 1 78 ? -5.368 -4.879 -17.620 1.00 94.25 78 ASN A CA 1
ATOM 586 C C . ASN A 1 78 ? -6.311 -5.989 -17.145 1.00 94.25 78 ASN A C 1
ATOM 588 O O . ASN A 1 78 ? -5.880 -7.099 -16.856 1.00 94.25 78 ASN A O 1
ATOM 592 N N . PHE A 1 79 ? -7.597 -5.676 -17.047 1.00 92.88 79 PHE A N 1
ATOM 593 C CA . PHE A 1 79 ? -8.630 -6.553 -16.515 1.00 92.88 79 PHE A CA 1
ATOM 594 C C . PHE A 1 79 ? -9.610 -6.870 -17.637 1.00 92.88 79 PHE A C 1
ATOM 596 O O . PHE A 1 79 ? -10.241 -5.975 -18.206 1.00 92.88 79 PHE A O 1
ATOM 603 N N . ILE A 1 80 ? -9.720 -8.148 -17.966 1.00 92.06 80 ILE A N 1
ATOM 604 C CA . ILE A 1 80 ? -10.486 -8.649 -19.099 1.00 92.06 80 ILE A CA 1
ATOM 605 C C . ILE A 1 80 ? -11.486 -9.673 -18.568 1.00 92.06 80 ILE A C 1
ATOM 607 O O . ILE A 1 80 ? -11.134 -10.540 -17.778 1.00 92.06 80 ILE A O 1
ATOM 611 N N . MET A 1 81 ? -12.742 -9.596 -18.993 1.00 90.12 81 MET A N 1
ATOM 612 C CA . MET A 1 81 ? -13.735 -10.643 -18.765 1.00 90.12 81 MET A CA 1
ATOM 613 C C . MET A 1 81 ? -14.027 -11.326 -20.107 1.00 90.12 81 MET A C 1
ATOM 615 O O . MET A 1 81 ? -14.854 -10.821 -20.878 1.00 90.12 81 MET A O 1
ATOM 619 N N . PRO A 1 82 ? -13.387 -12.476 -20.403 1.00 84.44 82 PRO A N 1
ATOM 620 C CA . PRO A 1 82 ? -13.469 -13.108 -21.720 1.00 84.44 82 PRO A CA 1
ATOM 621 C C . PRO A 1 82 ? -14.899 -13.486 -22.105 1.00 84.44 82 PRO A C 1
ATOM 623 O O . PRO A 1 82 ? -15.319 -13.261 -23.238 1.00 84.44 82 PRO A O 1
ATOM 626 N N . GLY A 1 83 ? -15.677 -13.994 -21.140 1.00 79.88 83 GLY A N 1
ATOM 627 C CA . GLY A 1 83 ? -17.048 -14.461 -21.364 1.00 79.88 83 GLY A CA 1
ATOM 628 C C . GLY A 1 83 ? -18.019 -13.379 -21.847 1.00 79.88 83 GLY A C 1
ATOM 629 O O . GLY A 1 83 ? -19.028 -13.710 -22.460 1.00 79.88 83 GLY A O 1
ATOM 630 N N . MET A 1 84 ? -17.711 -12.100 -21.611 1.00 78.75 84 MET A N 1
ATOM 631 C CA . MET A 1 84 ? -18.536 -10.965 -22.044 1.00 78.75 84 MET A CA 1
ATOM 632 C C . MET A 1 84 ? -17.777 -9.949 -22.905 1.00 78.75 84 MET A C 1
ATOM 634 O O . MET A 1 84 ? -18.281 -8.853 -23.133 1.00 78.75 84 MET A O 1
ATOM 638 N N . GLN A 1 85 ? -16.576 -10.301 -23.382 1.00 79.31 85 GLN A N 1
ATOM 639 C CA . GLN A 1 85 ? -15.720 -9.446 -24.219 1.00 79.31 85 GLN A CA 1
ATOM 640 C C . GLN A 1 85 ? -15.489 -8.035 -23.644 1.00 79.31 85 GLN A C 1
ATOM 642 O O . GLN A 1 85 ? -15.277 -7.073 -24.380 1.00 79.31 85 GLN A O 1
ATOM 647 N N . MET A 1 86 ? -15.528 -7.896 -22.318 1.00 82.06 86 MET A N 1
ATOM 648 C CA . MET A 1 86 ? -15.246 -6.628 -21.652 1.00 82.06 86 MET A CA 1
ATOM 649 C C . MET A 1 86 ? -13.758 -6.542 -21.339 1.00 82.06 86 MET A C 1
ATOM 651 O O . MET A 1 86 ? -13.194 -7.463 -20.755 1.00 82.06 86 MET A O 1
ATOM 655 N N . THR A 1 87 ? -13.132 -5.421 -21.680 1.00 85.25 87 THR A N 1
ATOM 656 C CA . THR A 1 87 ? -11.754 -5.098 -21.290 1.00 85.25 87 THR A CA 1
ATOM 657 C C . THR A 1 87 ? -11.720 -3.718 -20.662 1.00 85.25 87 THR A C 1
ATOM 659 O O . THR A 1 87 ? -12.415 -2.799 -21.102 1.00 85.25 87 THR A O 1
ATOM 662 N N . THR A 1 88 ? -10.897 -3.555 -19.635 1.00 82.88 88 THR A N 1
ATOM 663 C CA . THR A 1 88 ? -10.569 -2.235 -19.101 1.00 82.88 88 THR A CA 1
ATOM 664 C C . THR A 1 88 ? -9.487 -1.556 -19.942 1.00 82.88 88 THR A C 1
ATOM 666 O O . THR A 1 88 ? -8.915 -2.147 -20.856 1.00 82.88 88 THR A O 1
ATOM 669 N N . VAL A 1 89 ? -9.200 -0.293 -19.627 1.00 84.56 89 VAL A N 1
ATOM 670 C CA . VAL A 1 89 ? -7.994 0.385 -20.112 1.00 84.56 89 VAL A CA 1
ATOM 671 C C 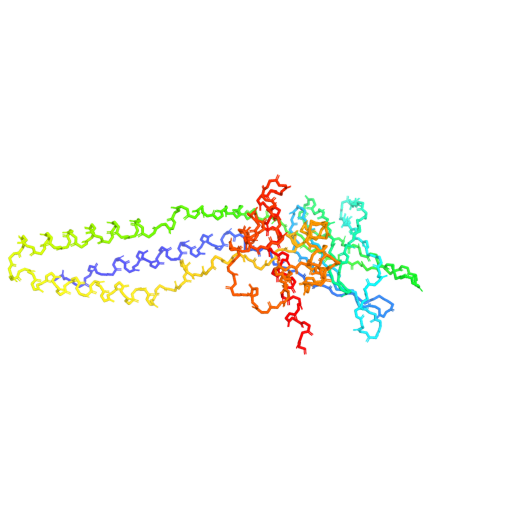. VAL A 1 89 ? -6.812 -0.064 -19.244 1.00 84.56 89 VAL A C 1
ATOM 673 O O . VAL A 1 89 ? -6.940 0.025 -18.018 1.00 84.56 89 VAL A O 1
ATOM 676 N N . PRO A 1 90 ? -5.672 -0.487 -19.826 1.00 88.38 90 PRO A N 1
ATOM 677 C CA . PRO A 1 90 ? -4.477 -0.825 -19.061 1.00 88.38 90 PRO A CA 1
ATOM 678 C C . PRO A 1 90 ? -4.037 0.332 -18.159 1.00 88.38 90 PRO A C 1
ATOM 680 O O . PRO A 1 90 ? -3.911 1.474 -18.610 1.00 88.38 90 PRO A O 1
ATOM 683 N N . ARG A 1 91 ? -3.776 0.045 -16.883 1.00 88.94 91 ARG A N 1
ATOM 684 C CA . ARG A 1 91 ? -3.333 1.035 -15.890 1.00 88.94 91 ARG A CA 1
ATOM 685 C C . ARG A 1 91 ? -1.924 0.718 -15.394 1.00 88.94 91 ARG A C 1
ATOM 687 O O . ARG A 1 91 ? -1.602 -0.457 -15.233 1.00 88.94 91 ARG A O 1
ATOM 694 N N . PRO A 1 92 ? -1.086 1.730 -15.120 1.00 88.31 92 PRO A N 1
ATOM 695 C CA . PRO A 1 92 ? 0.225 1.494 -14.535 1.00 88.31 92 PRO A CA 1
ATOM 696 C C . PRO A 1 92 ? 0.095 0.992 -13.093 1.00 88.31 92 PRO A C 1
ATOM 698 O O . PRO A 1 92 ? -0.686 1.531 -12.307 1.00 88.31 92 PRO A O 1
ATOM 701 N N . ALA A 1 93 ? 0.897 -0.009 -12.745 1.00 87.19 93 ALA A N 1
ATOM 702 C CA . ALA A 1 93 ? 1.169 -0.395 -11.370 1.00 87.19 93 ALA A CA 1
ATOM 703 C C . ALA A 1 93 ? 2.424 0.346 -10.885 1.00 87.19 93 ALA A C 1
ATOM 705 O O . ALA A 1 93 ? 3.449 0.402 -11.569 1.00 87.19 93 ALA A O 1
ATOM 706 N N . VAL A 1 94 ? 2.333 0.964 -9.712 1.00 85.19 94 VAL A N 1
ATOM 707 C CA . VAL A 1 94 ? 3.381 1.821 -9.154 1.00 85.19 94 VAL A CA 1
ATOM 708 C C . VAL A 1 94 ? 4.318 0.976 -8.302 1.00 85.19 94 VAL A C 1
ATOM 710 O O . VAL A 1 94 ? 3.858 0.209 -7.463 1.00 85.19 94 VAL A O 1
ATOM 713 N N . ALA A 1 95 ? 5.630 1.136 -8.484 1.00 81.25 95 ALA A N 1
ATOM 714 C CA . ALA A 1 95 ? 6.619 0.491 -7.625 1.00 81.25 95 ALA A CA 1
ATOM 715 C C . ALA A 1 95 ? 6.410 0.918 -6.160 1.00 81.25 95 ALA A C 1
ATOM 717 O O . ALA A 1 95 ? 6.563 2.098 -5.832 1.00 81.25 95 ALA A O 1
ATOM 718 N N . ALA A 1 96 ? 6.046 -0.038 -5.306 1.00 68.69 96 ALA A N 1
ATOM 719 C CA . ALA A 1 96 ? 5.855 0.166 -3.871 1.00 68.69 96 ALA A CA 1
ATOM 720 C C . ALA A 1 96 ? 7.171 -0.048 -3.113 1.00 68.69 96 ALA A C 1
ATOM 722 O O . ALA A 1 96 ? 7.572 0.763 -2.283 1.00 68.69 96 ALA A O 1
ATOM 723 N N . VAL A 1 97 ? 7.884 -1.117 -3.473 1.00 73.44 97 VAL A N 1
ATOM 724 C CA . VAL A 1 97 ? 9.251 -1.447 -3.047 1.00 73.44 97 VAL A CA 1
ATOM 725 C C . VAL A 1 97 ? 9.988 -2.090 -4.234 1.00 73.44 97 VAL A C 1
ATOM 727 O O . VAL A 1 97 ? 9.331 -2.486 -5.201 1.00 73.44 97 VAL A O 1
ATOM 730 N N . PRO A 1 98 ? 11.328 -2.227 -4.207 1.00 77.12 98 PRO A N 1
ATOM 731 C CA . PRO A 1 98 ? 12.068 -2.893 -5.282 1.00 77.12 98 PRO A CA 1
ATOM 732 C C . PRO A 1 98 ? 11.453 -4.249 -5.680 1.00 77.12 98 PRO A C 1
ATOM 734 O O . PRO A 1 98 ? 11.284 -5.126 -4.834 1.00 77.12 98 PRO A O 1
ATOM 737 N N . GLY A 1 99 ? 11.092 -4.423 -6.957 1.00 82.50 99 GLY A N 1
ATOM 738 C CA . GLY A 1 99 ? 10.498 -5.665 -7.473 1.00 82.50 99 GLY A CA 1
ATOM 739 C C . GLY A 1 99 ? 9.021 -5.894 -7.174 1.00 82.50 99 GLY A C 1
ATOM 740 O O . GLY A 1 99 ? 8.508 -6.945 -7.559 1.00 82.50 99 GLY A O 1
ATOM 741 N N . ARG A 1 100 ? 8.325 -4.964 -6.507 1.00 87.75 100 ARG A N 1
ATOM 742 C CA . ARG A 1 100 ? 6.885 -5.075 -6.225 1.00 87.75 100 ARG A CA 1
ATOM 743 C C . ARG A 1 100 ? 6.128 -3.836 -6.673 1.00 87.75 100 ARG A C 1
ATOM 745 O O . ARG A 1 100 ? 6.488 -2.711 -6.325 1.00 87.75 100 ARG A O 1
ATOM 752 N N . TYR A 1 101 ? 5.046 -4.073 -7.397 1.00 89.19 101 TYR A N 1
ATOM 753 C CA . TYR A 1 101 ? 4.260 -3.054 -8.072 1.00 89.19 101 TYR A CA 1
ATOM 754 C C . TYR A 1 101 ? 2.795 -3.167 -7.661 1.00 89.19 101 TYR A C 1
ATOM 756 O O . TYR A 1 101 ? 2.181 -4.215 -7.856 1.00 89.19 101 TYR A O 1
ATOM 764 N N . ASP A 1 102 ? 2.234 -2.086 -7.126 1.00 86.38 102 ASP A N 1
ATOM 765 C CA . ASP A 1 102 ? 0.828 -2.003 -6.740 1.00 86.38 102 ASP A CA 1
ATOM 766 C C . ASP A 1 102 ? 0.015 -1.313 -7.838 1.00 86.38 102 ASP A C 1
ATOM 768 O O . ASP A 1 102 ? 0.259 -0.157 -8.191 1.00 86.38 102 ASP A O 1
ATOM 772 N N . GLY A 1 103 ? -0.970 -2.021 -8.377 1.00 86.62 103 GLY A N 1
ATOM 773 C CA . GLY A 1 103 ? -1.932 -1.526 -9.355 1.00 86.62 103 GLY A CA 1
ATOM 774 C C . GLY A 1 103 ? -3.357 -1.507 -8.809 1.00 86.62 103 GLY A C 1
ATOM 775 O O . GLY A 1 103 ? -3.656 -2.076 -7.759 1.00 86.62 103 GLY A O 1
ATOM 776 N N . MET A 1 104 ? -4.252 -0.862 -9.554 1.00 85.06 104 MET A N 1
ATOM 777 C CA . MET A 1 104 ? -5.691 -0.856 -9.282 1.00 85.06 104 MET A CA 1
ATOM 778 C C . MET A 1 104 ? -6.468 -1.263 -10.529 1.00 85.06 104 MET A C 1
ATOM 780 O O . MET A 1 104 ? -6.128 -0.847 -11.640 1.00 85.06 104 MET A O 1
ATOM 784 N N . GLY A 1 105 ? -7.555 -1.998 -10.327 1.00 83.31 105 GLY A N 1
ATOM 785 C CA . GLY A 1 105 ? -8.553 -2.273 -11.355 1.00 83.31 105 GLY A CA 1
ATOM 786 C C . GLY A 1 105 ? -9.920 -2.516 -10.747 1.00 83.31 105 GLY A C 1
ATOM 787 O O . GLY A 1 105 ? -10.040 -2.763 -9.554 1.00 83.31 105 GLY A O 1
ATOM 788 N N . ALA A 1 106 ? -10.961 -2.411 -11.564 1.00 85.69 106 ALA A N 1
ATOM 789 C CA . ALA A 1 106 ? -12.326 -2.643 -11.121 1.00 85.69 106 ALA A CA 1
ATOM 790 C C . ALA A 1 106 ? -12.840 -3.952 -11.713 1.00 85.69 106 ALA A C 1
ATOM 792 O O . ALA A 1 106 ? -12.910 -4.089 -12.935 1.00 85.69 106 ALA A O 1
ATOM 793 N N . PHE A 1 107 ? -13.248 -4.880 -10.851 1.00 88.25 107 PHE A N 1
ATOM 794 C CA . PHE A 1 107 ? -14.032 -6.030 -11.280 1.00 88.25 107 PHE A CA 1
ATOM 795 C C . PHE A 1 107 ? -15.504 -5.633 -11.231 1.00 88.25 107 PHE A C 1
ATOM 797 O O . PHE A 1 107 ? -16.099 -5.528 -10.157 1.00 88.25 107 PHE A O 1
ATOM 804 N N . SER A 1 108 ? -16.093 -5.359 -12.393 1.00 87.50 108 SER A N 1
ATOM 805 C CA . SER A 1 108 ? -17.464 -4.841 -12.473 1.00 87.50 108 SER A CA 1
ATOM 806 C C . SER A 1 108 ? -18.520 -5.831 -11.976 1.00 87.50 108 SER A C 1
ATOM 808 O O . SER A 1 108 ? -19.609 -5.411 -11.595 1.00 87.50 108 SER A O 1
ATOM 810 N N . MET A 1 109 ? -18.206 -7.128 -11.960 1.00 87.12 109 MET A N 1
ATOM 811 C CA . MET A 1 109 ? -19.113 -8.187 -11.527 1.00 87.12 109 MET A CA 1
ATOM 812 C C . MET A 1 109 ? -18.380 -9.486 -11.198 1.00 87.12 109 MET A C 1
ATOM 814 O O . MET A 1 109 ? -17.231 -9.686 -11.605 1.00 87.12 109 MET A O 1
ATOM 818 N N . ALA A 1 110 ? -19.066 -10.357 -10.457 1.00 88.94 110 ALA A N 1
ATOM 819 C CA . ALA A 1 110 ? -18.579 -11.682 -10.118 1.00 88.94 110 ALA A CA 1
ATOM 820 C C . ALA A 1 110 ? -18.431 -12.556 -11.374 1.00 88.94 110 ALA A C 1
ATOM 822 O O . ALA A 1 110 ? -19.168 -12.407 -12.353 1.00 88.94 110 ALA A O 1
ATOM 823 N N . GLY A 1 111 ? -17.464 -13.469 -11.344 1.00 88.88 111 GLY A N 1
ATOM 824 C CA . GLY A 1 111 ? -17.102 -14.325 -12.471 1.00 88.88 111 GLY A CA 1
ATOM 825 C C . GLY A 1 111 ? -15.592 -14.500 -12.606 1.00 88.88 111 GLY A C 1
ATOM 826 O O . GLY A 1 111 ? -14.814 -13.991 -11.803 1.00 88.88 111 GLY A O 1
ATOM 827 N N . THR A 1 112 ? -15.162 -15.233 -13.629 1.00 91.44 112 THR A N 1
ATOM 828 C CA . THR A 1 112 ? -13.736 -15.405 -13.927 1.00 91.44 112 THR A CA 1
ATOM 829 C C . THR A 1 112 ? -13.235 -14.242 -14.774 1.00 91.44 112 THR A C 1
ATOM 831 O O . THR A 1 112 ? -13.773 -13.972 -15.850 1.00 91.44 112 THR A O 1
ATOM 834 N N . TRP A 1 113 ? -12.197 -13.577 -14.281 1.00 94.00 113 TRP A N 1
ATOM 835 C CA . TRP A 1 113 ? -11.508 -12.490 -14.960 1.00 94.00 113 TRP A CA 1
ATOM 836 C C . TRP A 1 113 ? -10.087 -12.898 -15.324 1.00 94.00 113 TRP A C 1
ATOM 838 O O . TRP A 1 113 ? -9.414 -13.573 -14.551 1.00 94.00 113 TRP A O 1
ATOM 848 N N . ASP A 1 114 ? -9.619 -12.410 -16.460 1.00 95.00 114 ASP A N 1
ATOM 849 C CA . ASP A 1 114 ? -8.227 -12.454 -16.865 1.00 95.00 114 ASP A CA 1
ATOM 850 C C . ASP A 1 114 ? -7.573 -11.134 -16.455 1.00 95.00 114 ASP A C 1
ATOM 852 O O . ASP A 1 114 ? -7.941 -10.056 -16.927 1.00 95.00 114 ASP A O 1
ATOM 856 N N . VAL A 1 115 ? -6.616 -11.209 -15.535 1.00 95.00 115 VAL A N 1
ATOM 857 C CA . VAL A 1 115 ? -5.737 -10.088 -15.203 1.00 95.00 115 VAL A CA 1
ATOM 858 C C . VAL A 1 115 ? -4.482 -10.248 -16.044 1.00 95.00 115 VAL A C 1
ATOM 860 O O . VAL A 1 115 ? -3.652 -11.118 -15.785 1.00 95.00 115 VAL A O 1
ATOM 863 N N . GLU A 1 116 ? -4.361 -9.431 -17.079 1.00 95.56 116 GLU A N 1
ATOM 864 C CA . GLU A 1 116 ? -3.191 -9.377 -17.940 1.00 95.56 116 GLU A CA 1
ATOM 865 C C . GLU A 1 116 ? -2.182 -8.384 -17.358 1.00 95.56 116 GLU A C 1
ATOM 867 O O . GLU A 1 116 ? -2.472 -7.204 -17.150 1.00 95.56 116 GLU A O 1
ATOM 872 N N . VAL A 1 117 ? -0.981 -8.872 -17.079 1.00 96.31 117 VAL A N 1
ATOM 873 C CA . VAL A 1 117 ? 0.125 -8.087 -16.543 1.00 96.31 117 VAL A CA 1
ATOM 874 C C . VAL A 1 117 ? 1.186 -7.971 -17.622 1.00 96.31 117 VAL A C 1
ATOM 876 O O . VAL A 1 117 ? 1.802 -8.965 -18.007 1.00 96.31 117 VAL A O 1
ATOM 879 N N . THR A 1 118 ? 1.420 -6.746 -18.082 1.00 96.06 118 THR A N 1
ATOM 880 C CA . THR A 1 118 ? 2.508 -6.427 -19.005 1.00 96.06 118 THR A CA 1
ATOM 881 C C . THR A 1 118 ? 3.658 -5.802 -18.228 1.00 96.06 118 THR A C 1
ATOM 883 O O . THR A 1 118 ? 3.516 -4.723 -17.655 1.00 96.06 118 THR A O 1
ATOM 886 N N . VAL A 1 119 ? 4.809 -6.463 -18.220 1.00 95.25 119 VAL A N 1
ATOM 887 C CA . VAL A 1 119 ? 6.045 -5.978 -17.602 1.00 95.25 119 VAL A CA 1
ATOM 888 C C . VAL A 1 119 ? 7.007 -5.590 -18.712 1.00 95.25 119 VAL A C 1
ATOM 890 O O . VAL A 1 119 ? 7.381 -6.426 -19.525 1.00 95.25 119 VAL A O 1
ATOM 893 N N . THR A 1 120 ? 7.435 -4.334 -18.744 1.00 93.94 120 THR A N 1
ATOM 894 C CA . THR A 1 120 ? 8.437 -3.832 -19.689 1.00 93.94 120 THR A CA 1
ATOM 895 C C . THR A 1 120 ? 9.720 -3.510 -18.926 1.00 93.94 120 THR A C 1
ATOM 897 O O . THR A 1 120 ? 9.781 -2.484 -18.241 1.00 93.94 120 THR A O 1
ATOM 900 N N . PRO A 1 121 ? 10.741 -4.386 -18.976 1.00 89.44 121 PRO A N 1
ATOM 901 C CA . PRO A 1 121 ? 12.050 -4.093 -18.401 1.00 89.44 121 PRO A CA 1
ATOM 902 C C . PRO A 1 121 ? 12.736 -2.942 -19.147 1.00 89.44 121 PRO A C 1
ATOM 904 O O . PRO A 1 121 ? 12.560 -2.804 -20.354 1.00 89.44 121 PRO A O 1
ATOM 907 N N . ALA A 1 122 ? 13.593 -2.174 -18.468 1.00 84.75 122 ALA A N 1
ATOM 908 C CA . ALA A 1 122 ? 14.282 -1.024 -19.072 1.00 84.75 122 ALA A CA 1
ATOM 909 C C . ALA A 1 122 ? 15.088 -1.351 -20.351 1.00 84.75 122 ALA A C 1
ATOM 911 O O . ALA A 1 122 ? 15.204 -0.504 -21.229 1.00 84.75 122 ALA A O 1
ATOM 912 N N . ASN A 1 123 ? 15.632 -2.571 -20.462 1.00 83.81 123 ASN A N 1
ATOM 913 C CA . ASN A 1 123 ? 16.516 -2.994 -21.558 1.00 83.81 123 ASN A CA 1
ATOM 914 C C . ASN A 1 123 ? 16.076 -4.309 -22.231 1.00 83.81 123 ASN A C 1
ATOM 916 O O . ASN A 1 123 ? 16.915 -5.033 -22.768 1.00 83.81 123 ASN A O 1
ATOM 920 N N . ALA A 1 124 ? 14.794 -4.673 -22.166 1.00 82.88 124 ALA A N 1
ATOM 921 C CA . ALA A 1 124 ? 14.301 -5.906 -22.782 1.00 82.88 124 ALA A CA 1
ATOM 922 C C . ALA A 1 124 ? 12.900 -5.730 -23.375 1.00 82.88 124 ALA A C 1
ATOM 924 O O . ALA A 1 124 ? 12.210 -4.749 -23.104 1.00 82.88 124 ALA A O 1
ATOM 925 N N . ALA A 1 125 ? 12.485 -6.694 -24.199 1.00 88.94 125 ALA A N 1
ATOM 926 C CA . ALA A 1 125 ? 11.142 -6.710 -24.761 1.00 88.94 125 ALA A CA 1
ATOM 927 C C . ALA A 1 125 ? 10.073 -6.861 -23.655 1.00 88.94 125 ALA A C 1
ATOM 929 O O . ALA A 1 125 ? 10.342 -7.513 -22.640 1.00 88.94 125 ALA A O 1
ATOM 930 N N . PRO A 1 126 ? 8.863 -6.304 -23.853 1.00 91.88 126 PRO A N 1
ATOM 931 C CA . PRO A 1 126 ? 7.748 -6.502 -22.937 1.00 91.88 126 PRO A CA 1
ATOM 932 C C . PRO A 1 126 ? 7.405 -7.984 -22.753 1.00 91.88 126 PRO A C 1
ATOM 934 O O . PRO A 1 126 ? 7.392 -8.768 -23.703 1.00 91.88 126 PRO A O 1
ATOM 937 N N . LEU A 1 127 ? 7.093 -8.346 -21.517 1.00 93.75 127 LEU A N 1
ATOM 938 C CA . LEU A 1 127 ? 6.645 -9.661 -21.085 1.00 93.75 127 LEU A CA 1
ATOM 939 C C . LEU A 1 127 ? 5.168 -9.551 -20.722 1.00 93.75 127 LEU A C 1
ATOM 941 O O . LEU A 1 127 ? 4.788 -8.626 -20.006 1.00 93.75 127 LEU A O 1
ATOM 945 N N . VAL A 1 128 ? 4.347 -10.493 -21.175 1.00 95.38 128 VAL A N 1
ATOM 946 C CA . VAL A 1 128 ? 2.913 -10.519 -20.866 1.00 95.38 128 VAL A CA 1
ATOM 947 C C . VAL A 1 128 ? 2.588 -11.820 -20.145 1.00 95.38 128 VAL A C 1
ATOM 949 O O . VAL A 1 128 ? 2.922 -12.899 -20.632 1.00 95.38 128 VAL A O 1
ATOM 952 N N . ALA A 1 129 ? 1.947 -11.719 -18.983 1.00 96.06 129 ALA A N 1
ATOM 953 C CA . ALA A 1 129 ? 1.422 -12.853 -18.230 1.00 96.06 129 ALA A CA 1
ATOM 954 C C . ALA A 1 129 ? -0.076 -12.667 -17.994 1.00 96.06 129 ALA A C 1
ATOM 956 O O . ALA A 1 129 ? -0.517 -11.576 -17.642 1.00 96.06 129 ALA A O 1
ATOM 957 N N . THR A 1 130 ? -0.854 -13.735 -18.156 1.00 96.00 130 THR A N 1
ATOM 958 C CA . THR A 1 130 ? -2.297 -13.730 -17.882 1.00 96.00 130 THR A CA 1
ATOM 959 C C . THR A 1 130 ? -2.593 -14.557 -16.636 1.00 96.00 130 THR A C 1
ATOM 961 O O . THR A 1 130 ? -2.088 -15.671 -16.483 1.00 96.00 130 THR A O 1
ATOM 964 N N . PHE A 1 131 ? -3.411 -14.008 -15.743 1.00 95.69 131 PHE A N 1
ATOM 965 C CA . PHE A 1 131 ? -3.826 -14.638 -14.494 1.00 95.69 131 PHE A CA 1
ATOM 966 C C . PHE A 1 131 ? -5.342 -14.816 -14.475 1.00 95.69 131 PHE A C 1
ATOM 968 O O . PHE A 1 131 ? -6.073 -13.851 -14.676 1.00 95.69 131 PHE A O 1
ATOM 975 N N . HIS A 1 132 ? -5.813 -16.029 -14.193 1.00 94.94 132 HIS A N 1
ATOM 976 C CA . HIS A 1 132 ? -7.242 -16.331 -14.118 1.00 94.94 132 HIS A CA 1
ATOM 977 C C . HIS A 1 132 ? -7.740 -16.160 -12.683 1.00 94.94 132 HIS A C 1
ATOM 979 O O . HIS A 1 132 ? -7.453 -16.976 -11.801 1.00 94.94 132 HIS A O 1
ATOM 985 N N . VAL A 1 133 ? -8.496 -15.095 -12.453 1.00 92.44 133 VAL A N 1
ATOM 986 C CA . VAL A 1 133 ? -8.931 -14.630 -11.140 1.00 92.44 133 VAL A CA 1
ATOM 987 C C . VAL A 1 133 ? -10.429 -14.906 -10.954 1.00 92.44 133 VAL A C 1
ATOM 989 O O . VAL A 1 133 ? -11.253 -14.292 -11.635 1.00 92.44 133 VAL A O 1
ATOM 992 N N . PRO A 1 134 ? -10.823 -15.813 -10.041 1.00 91.44 134 PRO A N 1
ATOM 993 C CA . PRO A 1 134 ? -12.226 -16.023 -9.701 1.00 91.44 134 PRO A CA 1
ATOM 994 C C . PRO A 1 134 ? -12.711 -14.907 -8.768 1.00 91.44 134 PRO A C 1
ATOM 996 O O . PRO A 1 134 ? -12.325 -14.857 -7.601 1.00 91.44 134 PRO A O 1
ATOM 999 N N . VAL A 1 135 ? -13.553 -14.013 -9.282 1.00 89.38 135 VAL A N 1
ATOM 1000 C CA . VAL A 1 135 ? -14.116 -12.881 -8.538 1.00 89.38 135 VAL A CA 1
ATOM 1001 C C . VAL A 1 135 ? -15.471 -13.249 -7.955 1.00 89.38 135 VAL A C 1
ATOM 1003 O O . VAL A 1 135 ? -16.350 -13.742 -8.664 1.00 89.38 135 VAL A O 1
ATOM 1006 N N . VAL A 1 136 ? -15.652 -12.956 -6.671 1.00 87.00 136 VAL A N 1
ATOM 1007 C CA . VAL A 1 136 ? -16.931 -13.089 -5.960 1.00 87.00 136 VAL A CA 1
ATOM 1008 C C . VAL A 1 136 ? -17.512 -11.715 -5.635 1.00 87.00 136 VAL A C 1
ATOM 1010 O O . VAL A 1 136 ? -16.809 -10.707 -5.692 1.00 87.00 136 VAL A O 1
ATOM 1013 N N . ASP A 1 137 ? -18.791 -11.644 -5.282 1.00 81.75 137 ASP A N 1
ATOM 1014 C CA . ASP A 1 137 ? -19.374 -10.373 -4.859 1.00 81.75 137 ASP A CA 1
ATOM 1015 C C . ASP A 1 137 ? -18.728 -9.865 -3.567 1.00 81.75 137 ASP A C 1
ATOM 1017 O O . ASP A 1 137 ? -18.557 -10.604 -2.592 1.00 81.75 137 ASP A O 1
ATOM 1021 N N . ALA A 1 138 ? -18.356 -8.583 -3.556 1.00 69.12 138 ALA A N 1
ATOM 1022 C CA . ALA A 1 138 ? -17.869 -7.935 -2.355 1.00 69.12 138 ALA A CA 1
ATOM 1023 C C . ALA A 1 138 ? -19.002 -7.846 -1.331 1.00 69.12 138 ALA A C 1
ATOM 1025 O O . ALA A 1 138 ? -19.991 -7.144 -1.534 1.00 69.12 138 ALA A O 1
ATOM 1026 N N . VAL A 1 139 ? -18.832 -8.515 -0.192 1.00 65.19 139 VAL A N 1
ATOM 1027 C CA . VAL A 1 139 ? -19.637 -8.226 0.994 1.00 65.19 139 VAL A CA 1
ATOM 1028 C C . VAL A 1 139 ? -19.151 -6.877 1.537 1.00 65.19 139 VAL A C 1
ATOM 1030 O O . VAL A 1 139 ? -17.967 -6.773 1.877 1.00 65.19 139 VAL A O 1
ATOM 1033 N N . PRO A 1 140 ? -19.999 -5.833 1.615 1.00 54.88 140 PRO A N 1
ATOM 1034 C CA . PRO A 1 140 ? -19.581 -4.544 2.148 1.00 54.88 140 PRO A CA 1
ATOM 1035 C C . PRO A 1 140 ? -19.098 -4.728 3.586 1.00 54.88 140 PRO A C 1
ATOM 1037 O O . PRO A 1 140 ? -19.878 -5.071 4.476 1.00 54.88 140 PRO A O 1
ATOM 1040 N N . LEU A 1 141 ? -17.804 -4.517 3.826 1.00 54.34 141 LEU A N 1
ATOM 1041 C CA . LEU A 1 141 ? -17.320 -4.389 5.193 1.00 54.34 141 LEU A CA 1
ATOM 1042 C C . LEU A 1 141 ? -17.878 -3.076 5.758 1.00 54.34 141 LEU A C 1
ATOM 1044 O O . LEU A 1 141 ? -17.848 -2.064 5.050 1.00 54.34 141 LEU A O 1
ATOM 1048 N N . PRO A 1 142 ? -18.378 -3.057 7.005 1.00 51.97 142 PRO A N 1
ATOM 1049 C CA . PRO A 1 142 ? -18.756 -1.804 7.638 1.00 51.97 142 PRO A CA 1
ATOM 1050 C C . PRO A 1 142 ? -17.551 -0.854 7.635 1.00 51.97 142 PRO A C 1
ATOM 1052 O O . PRO A 1 142 ? -16.417 -1.279 7.875 1.00 51.97 142 PRO A O 1
ATOM 1055 N N . ALA A 1 143 ? -17.797 0.425 7.335 1.00 52.19 143 ALA A N 1
ATOM 1056 C CA . ALA A 1 143 ? -16.773 1.462 7.393 1.00 52.19 143 ALA A CA 1
ATOM 1057 C C . ALA A 1 143 ? -16.075 1.420 8.761 1.00 52.19 143 ALA A C 1
ATOM 1059 O O . ALA A 1 143 ? -16.737 1.238 9.790 1.00 52.19 143 ALA A O 1
ATOM 1060 N N . ARG A 1 144 ? -14.742 1.560 8.781 1.00 59.47 144 ARG A N 1
ATOM 1061 C CA . ARG A 1 144 ? -14.001 1.613 10.047 1.00 59.47 144 ARG A CA 1
ATOM 1062 C C . ARG A 1 144 ? -14.509 2.840 10.813 1.00 59.47 144 ARG A C 1
ATOM 1064 O O . ARG A 1 144 ? -14.412 3.945 10.278 1.00 59.47 144 ARG A O 1
ATOM 1071 N N . PRO A 1 145 ? -15.079 2.686 12.021 1.00 54.38 145 PRO A N 1
ATOM 1072 C CA . PRO A 1 145 ? -15.509 3.844 12.786 1.00 54.38 145 PRO A CA 1
ATOM 1073 C C . PRO A 1 145 ? -14.287 4.715 13.087 1.00 54.38 145 PRO A C 1
ATOM 1075 O O . PRO A 1 145 ? -13.209 4.199 13.395 1.00 54.38 145 PRO A O 1
ATOM 1078 N N . ALA A 1 146 ? -14.452 6.035 12.988 1.00 53.97 146 ALA A N 1
ATOM 1079 C CA . ALA A 1 146 ? -13.418 6.968 13.411 1.00 53.97 146 ALA A CA 1
ATOM 1080 C C . ALA A 1 146 ? -13.021 6.660 14.869 1.00 53.97 146 ALA A C 1
ATOM 1082 O O . ALA A 1 146 ? -13.899 6.326 15.678 1.00 53.97 146 ALA A O 1
ATOM 1083 N N . PRO A 1 147 ? -11.726 6.747 15.224 1.00 58.25 147 PRO A N 1
ATOM 1084 C CA . PRO A 1 147 ? -11.325 6.576 16.608 1.00 58.25 147 PRO A CA 1
ATOM 1085 C C . PRO A 1 147 ? -12.062 7.611 17.464 1.00 58.25 147 PRO A C 1
ATOM 1087 O O . PRO A 1 147 ? -12.216 8.770 17.072 1.00 58.25 147 PRO A O 1
ATOM 1090 N N . LEU A 1 148 ? -12.570 7.175 18.618 1.00 52.72 148 LEU A N 1
ATOM 1091 C CA . LEU A 1 148 ? -13.294 8.059 19.528 1.00 52.72 148 LEU A CA 1
ATOM 1092 C C . LEU A 1 148 ? -12.378 9.220 19.949 1.00 52.72 148 LEU A C 1
ATOM 1094 O O . LEU A 1 148 ? -11.198 8.982 20.226 1.00 52.72 148 LEU A O 1
ATOM 1098 N N . PRO A 1 149 ? -12.892 10.461 20.028 1.00 47.59 149 PRO A N 1
ATOM 1099 C CA . PRO A 1 149 ? -12.068 11.599 20.395 1.00 47.59 149 PRO A CA 1
ATOM 1100 C C . PRO A 1 149 ? -11.482 11.410 21.807 1.00 47.59 149 PRO A C 1
ATOM 1102 O O . PRO A 1 149 ? -12.139 10.828 22.680 1.00 47.59 149 PRO A O 1
ATOM 1105 N N . PRO A 1 150 ? -10.267 11.928 22.073 1.00 51.62 150 PRO A N 1
ATOM 1106 C CA . PRO A 1 150 ? -9.555 11.728 23.341 1.00 51.62 150 PRO A CA 1
ATOM 1107 C C . PRO A 1 150 ? -10.328 12.216 24.581 1.00 51.62 150 PRO A C 1
ATOM 1109 O O . PRO A 1 150 ? -10.054 11.767 25.692 1.00 51.62 150 PRO A O 1
ATOM 1112 N N . SER A 1 151 ? -11.345 13.067 24.411 1.00 54.00 151 SER A N 1
ATOM 1113 C CA . SER A 1 151 ? -12.238 13.523 25.485 1.00 54.00 151 SER A CA 1
ATOM 1114 C C . SER A 1 151 ? -13.068 12.408 26.141 1.00 54.00 151 SER A C 1
ATOM 1116 O O . SER A 1 151 ? -13.531 12.594 27.267 1.00 54.00 151 SER A O 1
ATOM 1118 N N . PHE A 1 152 ? -13.217 11.240 25.504 1.00 50.62 152 PHE A N 1
ATOM 1119 C CA . PHE A 1 152 ? -13.894 10.084 26.110 1.00 50.62 152 PHE A CA 1
ATOM 1120 C C . PHE A 1 152 ? -13.038 9.332 27.141 1.00 50.62 152 PHE A C 1
ATOM 1122 O O . PHE A 1 152 ? -13.591 8.656 28.007 1.00 50.62 152 PHE A O 1
ATOM 1129 N N . TRP A 1 153 ? -11.712 9.491 27.106 1.00 47.47 153 TRP A N 1
ATOM 1130 C CA . TRP A 1 153 ? -10.762 8.816 28.002 1.00 47.47 153 TRP A CA 1
ATOM 1131 C C . TRP A 1 153 ? -10.235 9.748 29.093 1.00 47.47 153 TRP A C 1
ATOM 1133 O O . TRP A 1 153 ? -9.061 9.702 29.458 1.00 47.47 153 TRP A O 1
ATOM 1143 N N . THR A 1 154 ? -11.080 10.630 29.626 1.00 48.94 154 THR A N 1
ATOM 1144 C CA . THR A 1 154 ? -10.666 11.405 30.795 1.00 48.94 154 THR A CA 1
ATOM 1145 C C . THR A 1 154 ? -10.754 10.530 32.055 1.00 48.94 154 THR A C 1
ATOM 1147 O O . THR A 1 154 ? -11.755 9.844 32.263 1.00 48.94 154 THR A O 1
ATOM 1150 N N . PRO A 1 155 ? -9.748 10.558 32.947 1.00 54.16 155 PRO A N 1
ATOM 1151 C CA . PRO A 1 155 ? -9.740 9.757 34.181 1.00 54.16 155 PRO A CA 1
ATOM 1152 C C . PRO A 1 155 ? -10.913 10.070 35.140 1.00 54.16 155 PRO A C 1
ATOM 1154 O O . PRO A 1 155 ? -11.169 9.336 36.095 1.00 54.16 155 PRO A O 1
ATOM 1157 N N . TRP A 1 156 ? -11.666 11.140 34.881 1.00 51.28 156 TRP A N 1
ATOM 1158 C CA . TRP A 1 156 ? -12.779 11.622 35.698 1.00 51.28 156 TRP A CA 1
ATOM 1159 C C . TRP A 1 156 ? -14.081 10.817 35.532 1.00 51.28 156 TRP A C 1
ATOM 1161 O O . TRP A 1 156 ? -14.857 10.706 36.481 1.00 51.28 156 TRP A O 1
ATOM 1171 N N . THR A 1 157 ? -14.331 10.196 34.375 1.00 55.97 157 THR A N 1
ATOM 1172 C CA . THR A 1 157 ? -15.544 9.378 34.152 1.00 55.97 157 THR A CA 1
ATOM 1173 C C . THR A 1 157 ? -15.442 8.017 34.843 1.00 55.97 157 THR A C 1
ATOM 1175 O O . THR A 1 157 ? -16.392 7.580 35.496 1.00 55.97 157 THR A O 1
ATOM 1178 N N . ALA A 1 158 ? -14.264 7.388 34.796 1.00 56.56 158 ALA A N 1
ATOM 1179 C CA . ALA A 1 158 ? -13.994 6.127 35.489 1.00 56.56 158 ALA A CA 1
ATOM 1180 C C . ALA A 1 158 ? -14.001 6.279 37.022 1.00 56.56 158 ALA A C 1
ATOM 1182 O O . ALA A 1 158 ? -14.526 5.418 37.729 1.00 56.56 158 ALA A O 1
ATOM 1183 N N . THR A 1 159 ? -13.479 7.392 37.551 1.00 56.94 159 THR A N 1
ATOM 1184 C CA . THR A 1 159 ? -13.476 7.658 39.001 1.00 56.94 159 THR A CA 1
ATOM 1185 C C . THR A 1 159 ? -14.876 7.968 39.532 1.00 56.94 159 THR A C 1
ATOM 1187 O O . THR A 1 159 ? -15.245 7.477 40.598 1.00 56.94 159 THR A O 1
ATOM 1190 N N . SER A 1 160 ? -15.697 8.687 38.761 1.00 60.00 160 SER A N 1
ATOM 1191 C CA . SER A 1 160 ? -17.081 9.012 39.134 1.00 60.00 160 SER A CA 1
ATOM 1192 C C . SER A 1 160 ? -17.979 7.767 39.196 1.00 60.00 160 SER A C 1
ATOM 1194 O O . SER A 1 160 ? -18.735 7.600 40.153 1.00 60.00 160 SER A O 1
ATOM 1196 N N . LEU A 1 161 ? -17.858 6.847 38.227 1.00 61.72 161 LEU A N 1
ATOM 1197 C CA . LEU A 1 161 ? -18.561 5.556 38.256 1.00 61.72 161 LEU A CA 1
ATOM 1198 C C . LEU A 1 161 ? -18.065 4.652 39.395 1.00 61.72 161 LEU A C 1
ATOM 1200 O O . LEU A 1 161 ? -18.877 4.017 40.068 1.00 61.72 161 LEU A O 1
ATOM 1204 N N . GLY A 1 162 ? -16.751 4.625 39.649 1.00 67.81 162 GLY A N 1
ATOM 1205 C CA . GLY A 1 162 ? -16.169 3.859 40.753 1.00 67.81 162 GLY A CA 1
ATOM 1206 C C . GLY A 1 162 ? -16.673 4.315 42.125 1.00 67.81 162 GLY A C 1
ATOM 1207 O O . GLY A 1 162 ? -17.081 3.486 42.939 1.00 67.81 162 GLY A O 1
ATOM 1208 N N . LEU A 1 163 ? -16.727 5.629 42.369 1.00 75.88 163 LEU A N 1
ATOM 1209 C CA . LEU A 1 163 ? -17.224 6.189 43.631 1.00 75.88 163 LEU A CA 1
ATOM 1210 C C . LEU A 1 163 ? -18.720 5.919 43.847 1.00 75.88 163 LEU A C 1
ATOM 1212 O O . LEU A 1 163 ? -19.137 5.647 44.974 1.00 75.88 163 LEU A O 1
ATOM 1216 N N . LEU A 1 164 ? -19.519 5.929 42.778 1.00 75.00 164 LEU A N 1
ATOM 1217 C CA . LEU A 1 164 ? -20.954 5.653 42.848 1.00 75.00 164 LEU A CA 1
ATOM 1218 C C . LEU A 1 164 ? -21.227 4.183 43.212 1.00 75.00 164 LEU A C 1
ATOM 1220 O O . LEU A 1 164 ? -22.067 3.904 44.069 1.00 75.00 164 LEU A O 1
ATOM 1224 N N . VAL A 1 165 ? -20.459 3.243 42.649 1.00 78.19 165 VAL A N 1
ATOM 1225 C CA . VAL A 1 165 ? -20.535 1.816 43.012 1.00 78.19 165 VAL A CA 1
ATOM 1226 C C . VAL A 1 165 ? -20.109 1.589 44.466 1.00 78.19 165 VAL A C 1
ATOM 1228 O O . VAL A 1 165 ? -20.816 0.901 45.204 1.00 78.19 165 VAL A O 1
ATOM 1231 N N . VAL A 1 166 ? -19.007 2.200 44.913 1.00 78.75 166 VAL A N 1
ATOM 1232 C CA . VAL A 1 166 ? -18.545 2.093 46.310 1.00 78.75 166 VAL A CA 1
ATOM 1233 C C . VAL A 1 166 ? -19.586 2.658 47.282 1.00 78.75 166 VAL A C 1
ATOM 1235 O O . VAL A 1 166 ? -19.878 2.028 48.300 1.00 78.75 166 VAL A O 1
ATOM 1238 N N . GLY A 1 167 ? -20.202 3.796 46.950 1.00 78.75 167 GLY A N 1
ATOM 1239 C CA . GLY A 1 167 ? -21.266 4.404 47.751 1.00 78.75 167 GLY A CA 1
ATOM 1240 C C . GLY A 1 167 ? -22.511 3.520 47.871 1.00 78.75 167 GLY A C 1
ATOM 1241 O O . GLY A 1 167 ? -23.034 3.344 48.972 1.00 78.75 167 GLY A O 1
ATOM 1242 N N . LEU A 1 168 ? -22.952 2.901 46.770 1.00 79.38 168 LEU A N 1
ATOM 1243 C CA . LEU A 1 168 ? -24.096 1.980 46.769 1.00 79.38 168 LEU A CA 1
ATOM 1244 C C . LEU A 1 168 ? -23.817 0.701 47.570 1.00 79.38 168 LEU A C 1
ATOM 1246 O O . LEU A 1 168 ? -24.686 0.241 48.312 1.00 79.38 168 LEU A O 1
ATOM 1250 N N . VAL A 1 169 ? -22.601 0.155 47.475 1.00 72.56 169 VAL A N 1
ATOM 1251 C CA . VAL A 1 169 ? -22.183 -1.017 48.261 1.00 72.56 169 VAL A CA 1
ATOM 1252 C C . VAL A 1 169 ? -22.118 -0.677 49.750 1.00 72.56 169 VAL A C 1
ATOM 1254 O O . VAL A 1 169 ? -22.644 -1.434 50.563 1.00 72.56 169 VAL A O 1
ATOM 1257 N N . ALA A 1 170 ? -21.550 0.475 50.120 1.00 74.50 170 ALA A N 1
ATOM 1258 C CA . ALA A 1 170 ? -21.482 0.924 51.510 1.00 74.50 170 ALA A CA 1
ATOM 1259 C C . ALA A 1 170 ? -22.877 1.181 52.112 1.00 74.50 170 ALA A C 1
ATOM 1261 O O . ALA A 1 170 ? -23.143 0.773 53.244 1.00 74.50 170 ALA A O 1
ATOM 1262 N N . ALA A 1 171 ? -23.790 1.791 51.349 1.00 69.62 171 ALA A N 1
ATOM 1263 C CA . ALA A 1 171 ? -25.172 2.023 51.771 1.00 69.62 171 ALA A CA 1
ATOM 1264 C C . ALA A 1 171 ? -25.966 0.713 51.924 1.00 69.62 171 ALA A C 1
ATOM 1266 O O . ALA A 1 171 ? -26.703 0.541 52.895 1.00 69.62 171 ALA A O 1
ATOM 1267 N N . ALA A 1 172 ? -25.770 -0.253 51.021 1.00 66.56 172 ALA A N 1
ATOM 1268 C CA . ALA A 1 172 ? -26.341 -1.592 51.166 1.00 66.56 172 ALA A CA 1
ATOM 1269 C C . ALA A 1 172 ? -25.768 -2.333 52.391 1.00 66.56 172 ALA A C 1
ATOM 1271 O O . ALA A 1 172 ? -26.468 -3.128 53.025 1.00 66.56 172 ALA A O 1
ATOM 1272 N N . TRP A 1 173 ? -24.513 -2.048 52.759 1.00 63.34 173 TRP A N 1
ATOM 1273 C CA . TRP A 1 173 ? -23.849 -2.656 53.910 1.00 63.34 173 TRP A CA 1
ATOM 1274 C C . TRP A 1 173 ? -24.415 -2.166 55.245 1.00 63.34 173 TRP A C 1
ATOM 1276 O O . TRP A 1 173 ? -24.558 -2.965 56.168 1.00 63.34 173 TRP A O 1
ATOM 1286 N N . THR A 1 174 ? -24.782 -0.889 55.365 1.00 66.69 174 THR A N 1
ATOM 1287 C CA . THR A 1 174 ? -25.253 -0.311 56.637 1.00 66.69 174 THR A CA 1
ATOM 1288 C C . THR A 1 174 ? -26.717 -0.619 56.958 1.00 66.69 174 THR A C 1
ATOM 1290 O O . THR A 1 174 ? -27.103 -0.551 58.124 1.00 66.69 174 THR A O 1
ATOM 1293 N N . GLN A 1 175 ? -27.527 -1.014 55.969 1.00 63.00 175 GLN A N 1
ATOM 1294 C CA . GLN A 1 175 ? -28.979 -1.171 56.138 1.00 63.00 175 GLN A CA 1
ATOM 1295 C C . GLN A 1 175 ? -29.469 -2.616 56.353 1.00 63.00 175 GLN A C 1
ATOM 1297 O O . GLN A 1 175 ? -30.646 -2.820 56.654 1.00 63.00 175 GLN A O 1
ATOM 1302 N N . TRP A 1 176 ? -28.607 -3.638 56.258 1.00 55.31 176 TRP A N 1
ATOM 1303 C CA . TRP A 1 176 ? -29.024 -5.046 56.384 1.00 55.31 176 TRP A CA 1
ATOM 1304 C C . TRP A 1 176 ? -28.381 -5.763 57.581 1.00 55.31 176 TRP A C 1
ATOM 1306 O O . TRP A 1 176 ? -27.170 -5.769 57.732 1.00 55.31 176 TRP A O 1
ATOM 1316 N N . GLY A 1 177 ? -29.186 -6.388 58.451 1.00 66.31 177 GLY A N 1
ATOM 1317 C CA . GLY A 1 177 ? -28.730 -6.977 59.722 1.00 66.31 177 GLY A CA 1
ATOM 1318 C C . GLY A 1 177 ? -27.656 -8.077 59.602 1.00 66.31 177 GLY A C 1
ATOM 1319 O O . GLY A 1 177 ? -27.671 -8.888 58.674 1.00 66.31 177 GLY A O 1
ATOM 1320 N N . ARG A 1 178 ? -26.760 -8.150 60.604 1.00 61.34 178 ARG A N 1
ATOM 1321 C CA . ARG A 1 178 ? -25.516 -8.965 60.640 1.00 61.34 178 ARG A CA 1
ATOM 1322 C C . ARG A 1 178 ? -25.646 -10.431 60.203 1.00 61.34 178 ARG A C 1
ATOM 1324 O O . ARG A 1 178 ? -24.744 -10.948 59.556 1.00 61.34 178 ARG A O 1
ATOM 1331 N N . LYS A 1 179 ? -26.761 -11.111 60.505 1.00 56.22 179 LYS A N 1
ATOM 1332 C CA . LYS A 1 179 ? -26.977 -12.515 60.089 1.00 56.22 179 LYS A CA 1
ATOM 1333 C C . LYS A 1 179 ? -27.285 -12.667 58.591 1.00 56.22 179 LYS A C 1
ATOM 1335 O O . LYS A 1 179 ? -26.962 -13.695 58.007 1.00 56.22 179 LYS A O 1
ATOM 1340 N N . ARG A 1 180 ? -27.866 -11.645 57.948 1.00 58.31 180 ARG A N 1
ATOM 1341 C CA . ARG A 1 180 ? -28.102 -11.608 56.491 1.00 58.31 180 ARG A CA 1
ATOM 1342 C C . ARG A 1 180 ? -26.859 -11.160 55.718 1.00 58.31 180 ARG A C 1
ATOM 1344 O O . ARG A 1 180 ? -26.655 -11.630 54.605 1.00 58.31 180 ARG A O 1
ATOM 1351 N N . GLN A 1 181 ? -26.004 -10.335 56.330 1.00 58.69 181 GLN A N 1
ATOM 1352 C CA . GLN A 1 181 ? -24.724 -9.897 55.753 1.00 58.69 181 GLN A CA 1
ATOM 1353 C C . GLN A 1 181 ? -23.746 -11.055 55.516 1.00 58.69 181 GLN A C 1
ATOM 1355 O O . GLN A 1 181 ? -23.044 -11.048 54.513 1.00 58.69 181 GLN A O 1
ATOM 1360 N N . GLN A 1 182 ? -23.724 -12.073 56.384 1.00 62.62 182 GLN A N 1
ATOM 1361 C CA . GLN A 1 182 ? -22.870 -13.255 56.190 1.00 62.62 182 GLN A CA 1
ATOM 1362 C C . GLN A 1 182 ? -23.331 -14.115 55.001 1.00 62.62 182 GLN A C 1
ATOM 1364 O O . GLN A 1 182 ? -22.506 -14.593 54.227 1.00 62.62 182 GLN A O 1
ATOM 1369 N N . ALA A 1 183 ? -24.648 -14.257 54.811 1.00 62.12 183 ALA A N 1
ATOM 1370 C CA . ALA A 1 183 ? -25.216 -14.995 53.684 1.00 62.12 183 ALA A CA 1
ATOM 1371 C C . ALA A 1 183 ? -25.048 -14.240 52.353 1.00 62.12 183 ALA A C 1
ATOM 1373 O O . ALA A 1 183 ? -24.663 -14.841 51.352 1.00 62.12 183 ALA A O 1
ATOM 1374 N N . LEU A 1 184 ? -25.273 -12.918 52.342 1.00 62.78 184 LEU A N 1
ATOM 1375 C CA . LEU A 1 184 ? -25.034 -12.087 51.158 1.00 62.78 184 LEU A CA 1
ATOM 1376 C C . LEU A 1 184 ? -23.545 -11.959 50.834 1.00 62.78 184 LEU A C 1
ATOM 1378 O O . LEU A 1 184 ? -23.193 -12.004 49.665 1.00 62.78 184 LEU A O 1
ATOM 1382 N N . GLY A 1 185 ? -22.675 -11.854 51.842 1.00 67.31 185 GLY A N 1
ATOM 1383 C CA . GLY A 1 185 ? -21.225 -11.816 51.655 1.00 67.31 185 GLY A CA 1
ATOM 1384 C C . GLY A 1 185 ? -20.712 -13.070 50.954 1.00 67.31 185 GLY A C 1
ATOM 1385 O O . GLY A 1 185 ? -19.961 -12.959 49.994 1.00 67.31 185 GLY A O 1
ATOM 1386 N N . PHE A 1 186 ? -21.206 -14.253 51.336 1.00 73.50 186 PHE A N 1
ATOM 1387 C CA . PHE A 1 186 ? -20.882 -15.496 50.632 1.00 73.50 186 PHE A CA 1
ATOM 1388 C C . PHE A 1 186 ? -21.362 -15.486 49.177 1.00 73.50 186 PHE A C 1
ATOM 1390 O O . PHE A 1 186 ? -20.598 -15.841 48.286 1.00 73.50 186 PHE A O 1
ATOM 1397 N N . VAL A 1 187 ? -22.599 -15.053 48.918 1.00 75.88 187 VAL A N 1
ATOM 1398 C CA . VAL A 1 187 ? -23.152 -15.003 47.553 1.00 75.88 187 VAL A CA 1
ATOM 1399 C C . VAL A 1 187 ? -22.416 -13.978 46.688 1.00 75.88 187 VAL A C 1
ATOM 1401 O O . VAL A 1 187 ? -22.075 -14.286 45.553 1.00 75.88 187 VAL A O 1
ATOM 1404 N N . VAL A 1 188 ? -22.112 -12.791 47.216 1.00 77.81 188 VAL A N 1
ATOM 1405 C CA . VAL A 1 188 ? -21.359 -11.745 46.509 1.00 77.81 188 VAL A CA 1
ATOM 1406 C C . VAL A 1 188 ? -19.914 -12.179 46.278 1.00 77.81 188 VAL A C 1
ATOM 1408 O O . VAL A 1 188 ? -19.427 -12.023 45.167 1.00 77.81 188 VAL A O 1
ATOM 1411 N N . SER A 1 189 ? -19.238 -12.795 47.253 1.00 75.31 189 SER A N 1
ATOM 1412 C CA . SER A 1 189 ? -17.895 -13.354 47.048 1.00 75.31 189 SER A CA 1
ATOM 1413 C C . SER A 1 189 ? -17.892 -14.464 45.999 1.00 75.31 189 SER A C 1
ATOM 1415 O O . SER A 1 189 ? -17.017 -14.471 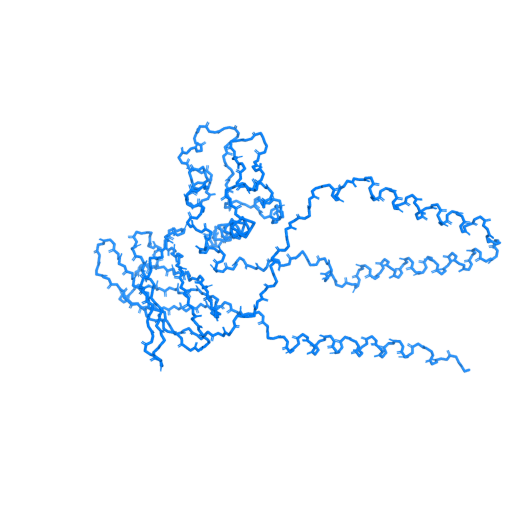45.141 1.00 75.31 189 SER A O 1
ATOM 1417 N N . TRP A 1 190 ? -18.884 -15.357 45.995 1.00 78.25 190 TRP A N 1
ATOM 1418 C CA . TRP A 1 190 ? -19.014 -16.378 44.952 1.00 78.25 190 TRP A CA 1
ATOM 1419 C C . TRP A 1 190 ? -19.343 -15.784 43.579 1.00 78.25 190 TRP A C 1
ATOM 1421 O O . TRP A 1 190 ? -18.793 -16.243 42.584 1.00 78.25 190 TRP A O 1
ATOM 1431 N N . LEU A 1 191 ? -20.178 -14.745 43.504 1.00 77.94 191 LEU A N 1
ATOM 1432 C CA . LEU A 1 191 ? -20.469 -14.028 42.259 1.00 77.94 191 LEU A CA 1
ATOM 1433 C C . LEU A 1 191 ? -19.259 -13.239 41.751 1.00 77.94 191 LEU A C 1
ATOM 1435 O O . LEU A 1 191 ? -19.037 -13.214 40.548 1.00 77.94 191 LEU A O 1
ATOM 1439 N N . LEU A 1 192 ? -18.452 -12.648 42.633 1.00 78.31 192 LEU A N 1
ATOM 1440 C CA . LEU A 1 192 ? -17.201 -11.979 42.272 1.00 78.31 192 LEU A CA 1
ATOM 1441 C C . LEU A 1 192 ? -16.135 -12.985 41.830 1.00 78.31 192 LEU A C 1
ATOM 1443 O O . LEU A 1 192 ? -15.436 -12.720 40.861 1.00 78.31 192 LEU A O 1
ATOM 1447 N N . ILE A 1 193 ? -16.047 -14.156 42.470 1.00 77.44 193 ILE A N 1
ATOM 1448 C CA . ILE A 1 193 ? -15.173 -15.255 42.030 1.00 77.44 193 ILE A CA 1
ATOM 1449 C C . ILE A 1 193 ? -15.644 -15.808 40.681 1.00 77.44 193 ILE A C 1
ATOM 1451 O O . ILE A 1 193 ? -14.811 -16.068 39.824 1.00 77.44 193 ILE A O 1
ATOM 1455 N N . LEU A 1 194 ? -16.953 -15.948 40.450 1.00 73.06 194 LEU A N 1
ATOM 1456 C CA . LEU A 1 194 ? -17.511 -16.380 39.163 1.00 73.06 194 LEU A CA 1
ATOM 1457 C C . LEU A 1 194 ? -17.389 -15.310 38.075 1.00 73.06 194 LEU A C 1
ATOM 1459 O O . LEU A 1 194 ? -17.173 -15.661 36.923 1.00 73.06 194 LEU A O 1
ATOM 1463 N N . ALA A 1 195 ? -17.490 -14.024 38.411 1.00 68.81 195 ALA A N 1
ATOM 1464 C CA . ALA A 1 195 ? -17.238 -12.925 37.484 1.00 68.81 195 ALA A CA 1
ATOM 1465 C C . ALA A 1 195 ? -15.746 -12.838 37.140 1.00 68.81 195 ALA A C 1
ATOM 1467 O O . ALA A 1 195 ? -15.404 -12.729 35.969 1.00 68.81 195 ALA A O 1
ATOM 1468 N N . ALA A 1 196 ? -14.859 -12.988 38.129 1.00 66.31 196 ALA A N 1
ATOM 1469 C CA . ALA A 1 196 ? -13.418 -13.076 37.917 1.00 66.31 196 ALA A CA 1
ATOM 1470 C C . ALA A 1 196 ? -13.056 -14.322 37.092 1.00 66.31 196 ALA A C 1
ATOM 1472 O O . ALA A 1 196 ? -12.394 -14.206 36.069 1.00 66.31 196 ALA A O 1
ATOM 1473 N N . ALA A 1 197 ? -13.552 -15.510 37.439 1.00 63.94 197 ALA A N 1
ATOM 1474 C CA . ALA A 1 197 ? -13.355 -16.728 36.648 1.00 63.94 197 ALA A CA 1
ATOM 1475 C C . ALA A 1 197 ? -13.994 -16.619 35.251 1.00 63.94 197 ALA A C 1
ATOM 1477 O O . ALA A 1 197 ? -13.433 -17.104 34.273 1.00 63.94 197 ALA A O 1
ATOM 1478 N N . GLY A 1 198 ? -15.123 -15.918 35.137 1.00 55.84 198 GLY A N 1
ATOM 1479 C CA . GLY A 1 198 ? -15.767 -15.555 33.880 1.00 55.84 198 GLY A CA 1
ATOM 1480 C C . GLY A 1 198 ? -14.890 -14.645 33.025 1.00 55.84 198 GLY A C 1
ATOM 1481 O O . GLY A 1 198 ? -14.814 -14.860 31.826 1.00 55.84 198 GLY A O 1
ATOM 1482 N N . THR A 1 199 ? -14.131 -13.714 33.610 1.00 53.16 199 THR A N 1
ATOM 1483 C CA . THR A 1 199 ? -13.132 -12.929 32.860 1.00 53.16 199 THR A CA 1
ATOM 1484 C C . THR A 1 199 ? -11.930 -13.752 32.379 1.00 53.16 199 THR A C 1
ATOM 1486 O O . THR A 1 199 ? -11.258 -13.322 31.449 1.00 53.16 199 THR A O 1
ATOM 1489 N N . TRP A 1 200 ? -11.692 -14.946 32.938 1.00 50.88 200 TRP A N 1
ATOM 1490 C CA . TRP A 1 200 ? -10.681 -15.897 32.442 1.00 50.88 200 TRP A CA 1
ATOM 1491 C C . TRP A 1 200 ? -11.237 -16.911 31.423 1.00 50.88 200 TRP A C 1
ATOM 1493 O O . TRP A 1 200 ? -10.465 -17.478 30.654 1.00 50.88 200 TRP A O 1
ATOM 1503 N N . LEU A 1 201 ? -12.557 -17.154 31.414 1.00 47.34 201 LEU A N 1
ATOM 1504 C CA . LEU A 1 201 ? -13.233 -18.144 30.555 1.00 47.34 201 LEU A CA 1
ATOM 1505 C C . LEU A 1 201 ? -14.087 -17.543 29.436 1.00 47.34 201 LEU A C 1
ATOM 1507 O O . LEU A 1 201 ? -14.478 -18.271 28.526 1.00 47.34 201 LEU A O 1
ATOM 1511 N N . VAL A 1 202 ? -14.373 -16.243 29.469 1.00 43.41 202 VAL A N 1
ATOM 1512 C CA . VAL A 1 202 ? -14.720 -15.493 28.265 1.00 43.41 202 VAL A CA 1
ATOM 1513 C C . VAL A 1 202 ? -13.439 -15.523 27.440 1.00 43.41 202 VAL A C 1
ATOM 1515 O O . VAL A 1 202 ? -12.461 -14.891 27.849 1.00 43.41 202 VAL A O 1
ATOM 1518 N N . PRO A 1 203 ? -13.389 -16.259 26.307 1.00 42.22 203 PRO A N 1
ATOM 1519 C CA . PRO A 1 203 ? -12.319 -16.028 25.354 1.00 42.22 203 PRO A CA 1
ATOM 1520 C C . PRO A 1 203 ? -12.316 -14.524 25.140 1.00 42.22 203 PRO A C 1
ATOM 1522 O O . PRO A 1 203 ? -13.397 -13.938 25.053 1.00 42.22 203 PRO A O 1
ATOM 1525 N N . THR A 1 204 ? -11.149 -13.901 25.117 1.00 47.91 204 THR A N 1
ATOM 1526 C CA . THR A 1 204 ? -10.926 -12.525 24.675 1.00 47.91 204 THR A CA 1
ATOM 1527 C C . THR A 1 204 ? -11.492 -12.338 23.259 1.00 47.91 204 THR A C 1
ATOM 1529 O O . THR A 1 204 ? -10.781 -12.221 22.277 1.00 47.91 204 THR A O 1
ATOM 1532 N N . ALA A 1 205 ? -12.812 -12.347 23.145 1.00 43.03 205 ALA A N 1
ATOM 1533 C CA . ALA A 1 205 ? -13.627 -12.225 21.952 1.00 43.03 205 ALA A CA 1
ATOM 1534 C C . ALA A 1 205 ? -14.290 -10.845 21.950 1.00 43.03 205 ALA A C 1
ATOM 1536 O O . ALA A 1 205 ? -14.597 -10.315 20.893 1.00 43.03 205 ALA A O 1
ATOM 1537 N N . LEU A 1 206 ? -14.411 -10.220 23.129 1.00 40.09 206 LEU A N 1
ATOM 1538 C CA . LEU A 1 206 ? -14.634 -8.778 23.285 1.00 40.09 206 LEU A CA 1
ATOM 1539 C C . LEU A 1 206 ? -13.318 -7.988 23.415 1.00 40.09 206 LEU A C 1
ATOM 1541 O O . LEU A 1 206 ? -13.336 -6.765 23.478 1.00 40.09 206 LEU A O 1
ATOM 1545 N N . GLY A 1 207 ? -12.188 -8.696 23.476 1.00 34.16 207 GLY A N 1
ATOM 1546 C CA . GLY A 1 207 ? -10.838 -8.144 23.595 1.00 34.16 207 GLY A CA 1
ATOM 1547 C C . GLY A 1 207 ? -9.848 -8.786 22.630 1.00 34.16 207 GLY A C 1
ATOM 1548 O O . GLY A 1 207 ? -8.645 -8.631 22.815 1.00 34.16 207 GLY A O 1
ATOM 1549 N N . ALA A 1 208 ? -10.331 -9.491 21.599 1.00 34.53 208 ALA A N 1
ATOM 1550 C CA . ALA A 1 208 ? -9.538 -9.598 20.390 1.00 34.53 208 ALA A CA 1
ATOM 1551 C C . ALA A 1 208 ? -9.341 -8.134 19.993 1.00 34.53 208 ALA A C 1
ATOM 1553 O O . ALA A 1 208 ? -10.362 -7.463 19.786 1.00 34.53 208 ALA A O 1
ATOM 1554 N N . PRO A 1 209 ? -8.104 -7.588 20.018 1.00 36.59 209 PRO A N 1
ATOM 1555 C CA . PRO A 1 209 ? -7.883 -6.248 19.499 1.00 36.59 209 PRO A CA 1
ATOM 1556 C C . PRO A 1 209 ? -8.587 -6.257 18.166 1.00 36.59 209 PRO A C 1
ATOM 1558 O O . PRO A 1 209 ? -8.366 -7.218 17.426 1.00 36.59 209 PRO A O 1
ATOM 1561 N N . TYR A 1 210 ? -9.522 -5.318 17.970 1.00 36.94 210 TYR A N 1
ATOM 1562 C CA . TYR A 1 210 ? -10.259 -5.134 16.730 1.00 36.94 210 TYR A CA 1
ATOM 1563 C C . TYR A 1 210 ? -9.339 -5.606 15.630 1.00 36.94 210 TYR A C 1
ATOM 1565 O O . TYR A 1 210 ? -8.309 -4.972 15.396 1.00 36.94 210 TYR A O 1
ATOM 1573 N N . ALA A 1 211 ? -9.607 -6.799 15.098 1.00 39.97 211 ALA A N 1
ATOM 1574 C CA . ALA A 1 211 ? -8.815 -7.325 14.017 1.00 39.97 211 ALA A CA 1
ATOM 1575 C C . ALA A 1 211 ? -9.294 -6.485 12.843 1.00 39.97 211 ALA A C 1
ATOM 1577 O O . ALA A 1 211 ? -10.145 -6.901 12.060 1.00 39.97 211 ALA A O 1
ATOM 1578 N N . LEU A 1 212 ? -8.836 -5.229 12.819 1.00 44.91 212 LEU A N 1
ATOM 1579 C CA . LEU A 1 212 ? -8.681 -4.425 11.639 1.00 44.91 212 LEU A CA 1
ATOM 1580 C C . LEU A 1 212 ? -7.864 -5.361 10.768 1.00 44.91 212 LEU A C 1
ATOM 1582 O O . LEU A 1 212 ? -6.695 -5.623 11.043 1.00 44.91 212 LEU A O 1
ATOM 1586 N N . GLY A 1 213 ? -8.594 -6.070 9.902 1.00 46.84 213 GLY A N 1
ATOM 1587 C CA . GLY A 1 213 ? -8.068 -7.213 9.179 1.00 46.84 213 GLY A CA 1
ATOM 1588 C C . GLY A 1 213 ? -6.772 -6.816 8.497 1.00 46.84 213 GLY A C 1
ATOM 1589 O O . GLY A 1 213 ? -6.581 -5.634 8.201 1.00 46.84 213 GLY A O 1
ATOM 1590 N N . ALA A 1 214 ? -5.901 -7.803 8.280 1.00 51.69 214 ALA A N 1
ATOM 1591 C CA . ALA A 1 214 ? -4.662 -7.644 7.529 1.00 51.69 214 ALA A CA 1
ATOM 1592 C C . ALA A 1 214 ? -4.826 -6.599 6.407 1.00 51.69 214 ALA A C 1
ATOM 1594 O O . ALA A 1 214 ? -5.872 -6.613 5.742 1.00 51.69 214 ALA A O 1
ATOM 1595 N N . PRO A 1 215 ? -3.846 -5.691 6.226 1.00 56.66 215 PRO A N 1
ATOM 1596 C CA . PRO A 1 215 ? -3.993 -4.533 5.355 1.00 56.66 215 PRO A CA 1
ATOM 1597 C C . PRO A 1 215 ? -4.554 -4.973 4.008 1.00 56.66 215 PRO A C 1
ATOM 1599 O O . PRO A 1 215 ? -4.002 -5.856 3.344 1.00 56.66 215 PRO A O 1
ATOM 1602 N N . ARG A 1 216 ? -5.719 -4.425 3.649 1.00 66.75 216 ARG A N 1
ATOM 1603 C CA . ARG A 1 216 ? -6.423 -4.870 2.443 1.00 66.75 216 ARG A CA 1
ATOM 1604 C C . ARG A 1 216 ? -5.596 -4.445 1.238 1.00 66.75 216 ARG A C 1
ATOM 1606 O O . ARG A 1 216 ? -5.161 -3.299 1.176 1.00 66.75 216 ARG A O 1
ATOM 1613 N N . GLN A 1 217 ? -5.432 -5.320 0.250 1.00 64.56 217 GLN A N 1
ATOM 1614 C CA . GLN A 1 217 ? -4.653 -4.993 -0.951 1.00 64.56 217 GLN A CA 1
ATOM 1615 C C . GLN A 1 217 ? -5.177 -3.723 -1.648 1.00 64.56 217 GLN A C 1
ATOM 1617 O O . GLN A 1 217 ? -4.400 -2.893 -2.105 1.00 64.56 217 GLN A O 1
ATOM 1622 N N . THR A 1 218 ? -6.497 -3.518 -1.639 1.00 70.44 218 THR A N 1
ATOM 1623 C CA . THR A 1 218 ? -7.150 -2.270 -2.072 1.00 70.44 218 THR A CA 1
ATOM 1624 C C . THR A 1 218 ? -6.691 -1.035 -1.316 1.00 70.44 218 THR A C 1
ATOM 1626 O O . THR A 1 218 ? -6.457 0.008 -1.916 1.00 70.44 218 THR A O 1
ATOM 1629 N N . SER A 1 219 ? -6.580 -1.157 0.003 1.00 78.31 219 SER A N 1
ATOM 1630 C CA . SER A 1 219 ? -6.147 -0.097 0.905 1.00 78.31 219 SER A CA 1
ATOM 1631 C C . SER A 1 219 ? -4.714 0.326 0.605 1.00 78.31 219 SER A C 1
ATOM 1633 O O . SER A 1 219 ? -4.440 1.514 0.461 1.00 78.31 219 SER A O 1
ATOM 1635 N N . ILE A 1 220 ? -3.822 -0.655 0.431 1.00 81.00 220 ILE A N 1
ATOM 1636 C CA . ILE A 1 220 ? -2.415 -0.430 0.084 1.00 81.00 220 ILE A CA 1
ATOM 1637 C C . ILE A 1 220 ? -2.335 0.320 -1.250 1.00 81.00 220 ILE A C 1
ATOM 1639 O O . ILE A 1 220 ? -1.776 1.410 -1.293 1.00 81.00 220 ILE A O 1
ATOM 1643 N N . SER A 1 221 ? -2.980 -0.190 -2.304 1.00 76.00 221 SER A N 1
ATOM 1644 C CA . SER A 1 221 ? -2.931 0.421 -3.639 1.00 76.00 221 SER A CA 1
ATOM 1645 C C . SER A 1 221 ? -3.509 1.845 -3.686 1.00 76.00 221 SER A C 1
ATOM 1647 O O . SER A 1 221 ? -2.947 2.698 -4.375 1.00 76.00 221 SER A O 1
ATOM 1649 N N . ARG A 1 222 ? -4.594 2.137 -2.946 1.00 82.31 222 ARG A N 1
ATOM 1650 C CA . ARG A 1 222 ? -5.138 3.507 -2.823 1.00 82.31 222 ARG A CA 1
ATOM 1651 C C . ARG A 1 222 ? -4.189 4.440 -2.070 1.00 82.31 222 ARG A C 1
ATOM 1653 O O . ARG A 1 222 ? -4.067 5.612 -2.430 1.00 82.31 222 ARG A O 1
ATOM 1660 N N . ALA A 1 223 ? -3.503 3.929 -1.050 1.00 90.06 223 ALA A N 1
ATOM 1661 C CA . ALA A 1 223 ? -2.560 4.693 -0.246 1.00 90.06 223 ALA A CA 1
ATOM 1662 C C . ALA A 1 223 ? -1.221 4.950 -0.945 1.00 90.06 223 ALA A C 1
ATOM 1664 O O . ALA A 1 223 ? -0.638 6.007 -0.713 1.00 90.06 223 ALA A O 1
ATOM 1665 N N . THR A 1 224 ? -0.736 4.053 -1.811 1.00 85.94 224 THR A N 1
ATOM 1666 C CA . THR A 1 224 ? 0.565 4.172 -2.500 1.00 85.94 224 THR A CA 1
ATOM 1667 C C . THR A 1 224 ? 0.810 5.559 -3.123 1.00 85.94 224 THR A C 1
ATOM 1669 O O . THR A 1 224 ? 1.824 6.189 -2.793 1.00 85.94 224 THR A O 1
ATOM 1672 N N . PRO A 1 225 ? -0.080 6.113 -3.977 1.00 85.06 225 PRO A N 1
ATOM 1673 C CA . PRO A 1 225 ? 0.129 7.449 -4.542 1.00 85.06 225 PRO A CA 1
ATOM 1674 C C . PRO A 1 225 ? 0.064 8.564 -3.486 1.00 85.06 225 PRO A C 1
ATOM 1676 O O . PRO A 1 225 ? 0.807 9.543 -3.586 1.00 85.06 225 PRO A O 1
ATOM 1679 N N . ILE A 1 226 ? -0.773 8.413 -2.454 1.00 93.44 226 ILE A N 1
ATOM 1680 C CA . ILE A 1 226 ? -0.910 9.390 -1.364 1.00 93.44 226 ILE A CA 1
ATOM 1681 C C . ILE A 1 226 ? 0.374 9.422 -0.530 1.00 93.44 226 ILE A C 1
ATOM 1683 O O . ILE A 1 226 ? 0.912 10.502 -0.275 1.00 93.44 226 ILE A O 1
ATOM 1687 N N . PHE A 1 227 ? 0.902 8.254 -0.164 1.00 94.88 227 PHE A N 1
ATOM 1688 C CA . PHE A 1 227 ? 2.144 8.112 0.585 1.00 94.88 227 PHE A CA 1
ATOM 1689 C C . PHE A 1 227 ? 3.323 8.691 -0.197 1.00 94.88 227 PHE A C 1
ATOM 1691 O O . PHE A 1 227 ? 4.104 9.472 0.347 1.00 94.88 227 PHE A O 1
ATOM 1698 N N . LYS A 1 228 ? 3.429 8.377 -1.495 1.00 91.25 228 LYS A N 1
ATOM 1699 C CA . LYS A 1 228 ? 4.502 8.895 -2.353 1.00 91.25 228 LYS A CA 1
ATOM 1700 C C . LYS A 1 228 ? 4.493 10.424 -2.439 1.00 91.25 228 LYS A C 1
ATOM 1702 O O . LYS A 1 228 ? 5.556 11.037 -2.400 1.00 91.25 228 LYS A O 1
ATOM 1707 N N . ALA A 1 229 ? 3.313 11.033 -2.541 1.00 91.62 229 ALA A N 1
ATOM 1708 C CA . ALA A 1 229 ? 3.181 12.483 -2.650 1.00 91.62 229 ALA A CA 1
ATOM 1709 C C . ALA A 1 229 ? 3.400 13.216 -1.314 1.00 91.62 229 ALA A C 1
ATOM 1711 O O . ALA A 1 229 ? 3.969 14.305 -1.306 1.00 91.62 229 ALA A O 1
ATOM 1712 N N . ASN A 1 230 ? 2.955 12.636 -0.194 1.00 95.31 230 ASN A N 1
ATOM 1713 C CA . ASN A 1 230 ? 2.845 13.357 1.080 1.00 95.31 230 ASN A CA 1
ATOM 1714 C C . ASN A 1 230 ? 3.830 12.892 2.161 1.00 95.31 230 ASN A C 1
ATOM 1716 O O . ASN A 1 230 ? 4.233 13.691 3.003 1.00 95.31 230 ASN A O 1
ATOM 1720 N N . CYS A 1 231 ? 4.213 11.615 2.162 1.00 96.62 231 CYS A N 1
ATOM 1721 C CA . CYS A 1 231 ? 4.954 10.983 3.258 1.00 96.62 231 CYS A CA 1
ATOM 1722 C C . CYS A 1 231 ? 6.400 10.656 2.862 1.00 96.62 231 CYS A C 1
ATOM 1724 O O . CYS A 1 231 ? 7.331 10.906 3.631 1.00 96.62 231 CYS A O 1
ATOM 1726 N N . ALA A 1 232 ? 6.600 10.146 1.643 1.00 94.75 232 ALA A N 1
ATOM 1727 C CA . ALA A 1 232 ? 7.903 9.738 1.124 1.00 94.75 232 ALA A CA 1
ATOM 1728 C C . ALA A 1 232 ? 8.979 10.847 1.100 1.00 94.75 232 ALA A C 1
ATOM 1730 O O . ALA A 1 232 ? 10.146 10.504 1.301 1.00 94.75 232 ALA A O 1
ATOM 1731 N N . PRO A 1 233 ? 8.667 12.153 0.929 1.00 94.38 233 PRO A N 1
ATOM 1732 C CA . PRO A 1 233 ? 9.688 13.201 1.016 1.00 94.38 233 PRO A CA 1
ATOM 1733 C C . PRO A 1 233 ? 10.468 13.211 2.341 1.00 94.38 233 PRO A C 1
ATOM 1735 O O . PRO A 1 233 ? 11.651 13.554 2.341 1.00 94.38 233 PRO A O 1
ATOM 1738 N N . CYS A 1 234 ? 9.835 12.794 3.444 1.00 96.69 234 CYS A N 1
ATOM 1739 C CA . CYS A 1 234 ? 10.461 12.685 4.766 1.00 96.69 234 CYS A CA 1
ATOM 1740 C C . CYS A 1 234 ? 10.763 11.228 5.141 1.00 96.69 234 CYS A C 1
ATOM 1742 O O . CYS A 1 234 ? 11.866 10.921 5.576 1.00 96.69 234 CYS A O 1
ATOM 1744 N N . HIS A 1 235 ? 9.811 10.314 4.955 1.00 96.44 235 HIS A N 1
ATOM 1745 C CA . HIS A 1 235 ? 9.960 8.923 5.393 1.00 96.44 235 HIS A CA 1
ATOM 1746 C C . HIS A 1 235 ? 10.680 8.016 4.383 1.00 96.44 235 HIS A C 1
ATOM 1748 O O . HIS A 1 235 ? 10.962 6.868 4.711 1.00 96.44 235 HIS A O 1
ATOM 1754 N N . GLY A 1 236 ? 10.996 8.507 3.183 1.00 92.50 236 GLY A N 1
ATOM 1755 C CA . GLY A 1 236 ? 11.563 7.708 2.096 1.00 92.50 236 GLY A CA 1
ATOM 1756 C C . GLY A 1 236 ? 10.507 6.849 1.394 1.00 92.50 236 GLY A C 1
ATOM 1757 O O . GLY A 1 236 ? 9.471 6.517 1.967 1.00 92.50 236 GLY A O 1
ATOM 1758 N N . VAL A 1 237 ? 10.756 6.475 0.134 1.00 88.31 237 VAL A N 1
ATOM 1759 C CA . VAL A 1 237 ? 9.818 5.639 -0.651 1.00 88.31 237 VAL A CA 1
ATOM 1760 C C . VAL A 1 237 ? 9.645 4.258 -0.013 1.00 88.31 237 VAL A C 1
ATOM 1762 O O . VAL A 1 237 ? 8.529 3.756 0.059 1.00 88.31 237 VAL A O 1
ATOM 1765 N N . ALA A 1 238 ? 10.732 3.691 0.515 1.00 86.50 238 ALA A N 1
ATOM 1766 C CA . ALA A 1 238 ? 10.729 2.418 1.233 1.00 86.50 238 ALA A CA 1
ATOM 1767 C C . ALA A 1 238 ? 10.359 2.548 2.726 1.00 86.50 238 ALA A C 1
ATOM 1769 O O . ALA A 1 238 ? 10.313 1.546 3.435 1.00 86.50 238 ALA A O 1
ATOM 1770 N N . GLY A 1 239 ? 10.096 3.763 3.223 1.00 93.00 239 GLY A N 1
ATOM 1771 C CA . GLY A 1 239 ? 9.688 3.997 4.608 1.00 93.00 239 GLY A CA 1
ATOM 1772 C C . GLY A 1 239 ? 10.814 3.980 5.647 1.00 93.00 239 GLY A C 1
ATOM 1773 O O . GLY A 1 239 ? 10.518 3.890 6.833 1.00 93.00 239 GLY A O 1
ATOM 1774 N N . HIS A 1 240 ? 12.088 4.070 5.260 1.00 94.38 240 HIS A N 1
ATOM 1775 C CA . HIS A 1 240 ? 13.216 3.964 6.196 1.00 94.38 240 HIS A CA 1
ATOM 1776 C C . HIS A 1 240 ? 13.487 5.214 7.049 1.00 94.38 240 HIS A C 1
ATOM 1778 O O . HIS A 1 240 ? 14.358 5.177 7.918 1.00 94.38 240 HIS A O 1
ATOM 1784 N N . GLY A 1 241 ? 12.738 6.301 6.857 1.00 94.56 241 GLY A N 1
ATOM 1785 C CA . GLY A 1 241 ? 12.999 7.579 7.533 1.00 94.56 241 GLY A CA 1
ATOM 1786 C C . GLY A 1 241 ? 14.138 8.378 6.891 1.00 94.56 241 GLY A C 1
ATOM 1787 O O . GLY A 1 241 ? 14.698 9.269 7.521 1.00 94.56 241 GLY A O 1
ATOM 1788 N N . ASP A 1 242 ? 14.500 8.053 5.651 1.00 93.25 242 ASP A N 1
ATOM 1789 C CA . ASP A 1 242 ? 15.679 8.546 4.929 1.00 93.25 242 ASP A CA 1
ATOM 1790 C C . ASP A 1 242 ? 15.321 9.404 3.702 1.00 93.25 242 ASP A C 1
ATOM 1792 O O . ASP A 1 242 ? 16.131 9.577 2.786 1.00 93.25 242 ASP A O 1
ATOM 1796 N N . GLY A 1 243 ? 14.106 9.963 3.679 1.00 92.38 243 GLY A N 1
ATOM 1797 C CA . GLY A 1 243 ? 13.653 10.849 2.610 1.00 92.38 243 GLY A CA 1
ATOM 1798 C C . GLY A 1 243 ? 14.549 12.082 2.452 1.00 92.38 243 GLY A C 1
ATOM 1799 O O . GLY A 1 243 ? 15.287 12.465 3.360 1.00 92.38 243 GLY A O 1
ATOM 1800 N N . LEU A 1 244 ? 14.478 12.746 1.295 1.00 90.06 244 LEU A N 1
ATOM 1801 C CA . LEU A 1 244 ? 15.337 13.898 0.989 1.00 90.06 244 LEU A CA 1
ATOM 1802 C C . LEU A 1 244 ? 15.271 14.989 2.073 1.00 90.06 244 LEU A C 1
ATOM 1804 O O . LEU A 1 244 ? 16.303 15.557 2.432 1.00 90.06 244 LEU A O 1
ATOM 1808 N N . ALA A 1 245 ? 14.081 15.236 2.629 1.00 90.31 245 ALA A N 1
ATOM 1809 C CA . ALA A 1 245 ? 13.879 16.214 3.692 1.00 90.31 245 ALA A CA 1
ATOM 1810 C C . ALA A 1 245 ? 14.382 15.734 5.066 1.00 90.31 245 ALA A C 1
ATOM 1812 O O . ALA A 1 245 ? 14.681 16.565 5.917 1.00 90.31 245 ALA A O 1
ATOM 1813 N N . ALA A 1 246 ? 14.527 14.423 5.296 1.00 91.44 246 ALA A N 1
ATOM 1814 C CA . ALA A 1 246 ? 14.906 13.861 6.596 1.00 91.44 246 ALA A CA 1
ATOM 1815 C C . ALA A 1 246 ? 16.236 14.413 7.130 1.00 91.44 246 ALA A C 1
ATOM 1817 O O . ALA A 1 246 ? 16.395 14.585 8.336 1.00 91.44 246 ALA A O 1
ATOM 1818 N N . ARG A 1 247 ? 17.177 14.738 6.233 1.00 89.50 247 ARG A N 1
ATOM 1819 C CA . ARG A 1 247 ? 18.546 15.171 6.570 1.00 89.50 247 ARG A CA 1
ATOM 1820 C C . ARG A 1 247 ? 18.615 16.464 7.382 1.00 89.50 247 ARG A C 1
ATOM 1822 O O . ARG A 1 247 ? 19.629 16.709 8.027 1.00 89.50 247 ARG A O 1
ATOM 1829 N N . THR A 1 248 ? 17.578 17.295 7.325 1.00 91.62 248 THR A N 1
ATOM 1830 C CA . THR A 1 248 ? 17.544 18.610 7.982 1.00 91.62 248 THR A CA 1
ATOM 1831 C C . THR A 1 248 ? 16.533 18.685 9.125 1.00 91.62 248 THR A C 1
ATOM 1833 O O . THR A 1 248 ? 16.350 19.757 9.697 1.00 91.62 248 THR A O 1
ATOM 1836 N N . LEU A 1 249 ? 15.845 17.586 9.448 1.00 92.56 249 LEU A N 1
ATOM 1837 C CA . LEU A 1 249 ? 14.789 17.566 10.460 1.00 92.56 249 LEU A CA 1
ATOM 1838 C C . LEU A 1 249 ? 15.312 17.057 11.805 1.00 92.56 249 LEU A C 1
ATOM 1840 O O . LEU A 1 249 ? 16.071 16.093 11.871 1.00 92.56 249 LEU A O 1
ATOM 1844 N N . ASN A 1 250 ? 14.868 17.703 12.883 1.00 90.62 250 ASN A N 1
ATOM 1845 C CA . ASN A 1 250 ? 15.131 17.289 14.256 1.00 90.62 250 ASN A CA 1
ATOM 1846 C C . ASN A 1 250 ? 13.820 17.353 15.068 1.00 90.62 250 ASN A C 1
ATOM 1848 O O . ASN A 1 250 ? 13.261 18.446 15.182 1.00 90.62 250 ASN A O 1
ATOM 1852 N N . PRO A 1 251 ? 13.318 16.231 15.618 1.00 92.75 251 PRO A N 1
ATOM 1853 C CA . PRO A 1 251 ? 13.841 14.868 15.472 1.00 92.75 251 PRO A CA 1
ATOM 1854 C C . PRO A 1 251 ? 13.773 14.356 14.018 1.00 92.75 251 PRO A C 1
ATOM 1856 O O . PRO A 1 251 ? 12.956 14.852 13.234 1.00 92.75 251 PRO A O 1
ATOM 1859 N N . PRO A 1 252 ? 14.617 13.375 13.641 1.00 94.00 252 PRO A N 1
ATOM 1860 C CA . PRO A 1 252 ? 14.539 12.751 12.325 1.00 94.00 252 PRO A CA 1
ATOM 1861 C C . PRO A 1 252 ? 13.213 11.983 12.158 1.00 94.00 252 PRO A C 1
ATOM 1863 O O . PRO A 1 252 ? 12.663 11.489 13.149 1.00 94.00 252 PRO A O 1
ATOM 1866 N N . PRO A 1 253 ? 12.695 11.843 10.924 1.00 96.44 253 PRO A N 1
ATOM 1867 C CA . PRO A 1 253 ? 11.513 11.030 10.654 1.00 96.44 253 PRO A CA 1
ATOM 1868 C C . PRO A 1 253 ? 11.696 9.576 11.105 1.00 96.44 253 PRO A C 1
ATOM 1870 O O . PRO A 1 253 ? 12.768 8.991 10.961 1.00 96.44 253 PRO A O 1
ATOM 1873 N N . ALA A 1 254 ? 10.628 8.970 11.626 1.00 95.44 254 ALA A N 1
ATOM 1874 C CA . ALA A 1 254 ? 10.657 7.581 12.069 1.00 95.44 254 ALA A 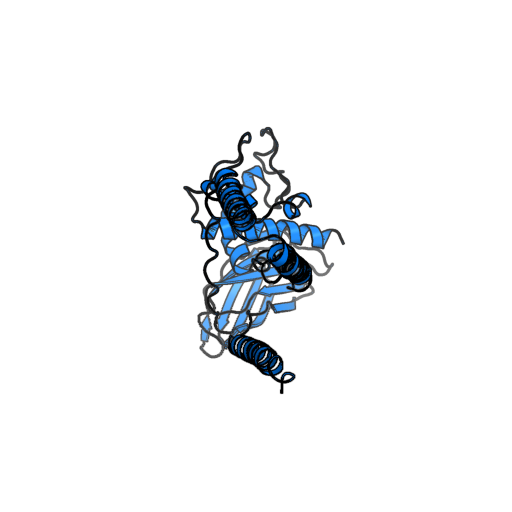CA 1
ATOM 1875 C C . ALA A 1 254 ? 10.869 6.602 10.899 1.00 95.44 254 ALA A C 1
ATOM 1877 O O . ALA A 1 254 ? 10.319 6.784 9.807 1.00 95.44 254 ALA A O 1
ATOM 1878 N N . ASN A 1 255 ? 11.607 5.522 11.170 1.00 96.56 255 ASN A N 1
ATOM 1879 C CA . ASN A 1 255 ? 11.738 4.380 10.270 1.00 96.56 255 ASN A CA 1
ATOM 1880 C C . ASN A 1 255 ? 10.493 3.479 10.367 1.00 96.56 255 ASN A C 1
ATOM 1882 O O . ASN A 1 255 ? 10.373 2.657 11.277 1.00 96.56 255 ASN A O 1
ATOM 1886 N N . LEU A 1 256 ? 9.590 3.605 9.400 1.00 96.56 256 LEU A N 1
ATOM 1887 C CA . LEU A 1 256 ? 8.303 2.909 9.329 1.00 96.56 256 LEU A CA 1
ATOM 1888 C C . LEU A 1 256 ? 8.429 1.400 9.053 1.00 96.56 256 LEU A C 1
ATOM 1890 O O . LEU A 1 256 ? 7.433 0.682 9.090 1.00 96.56 256 LEU A O 1
ATOM 1894 N N . THR A 1 257 ? 9.636 0.893 8.793 1.00 93.25 257 THR A N 1
ATOM 1895 C CA . THR A 1 257 ? 9.885 -0.545 8.627 1.00 93.25 257 THR A CA 1
ATOM 1896 C C . THR A 1 257 ? 10.382 -1.219 9.909 1.00 93.25 257 THR A C 1
ATOM 1898 O O . THR A 1 257 ? 10.519 -2.444 9.951 1.00 93.25 257 THR A O 1
ATOM 1901 N N . ALA A 1 258 ? 10.680 -0.442 10.955 1.00 92.88 258 ALA A N 1
ATOM 1902 C CA . ALA A 1 258 ? 11.279 -0.937 12.190 1.00 92.88 258 ALA A CA 1
ATOM 1903 C C . ALA A 1 258 ? 10.242 -1.534 13.171 1.00 92.88 258 ALA A C 1
ATOM 1905 O O . ALA A 1 258 ? 9.081 -1.121 13.166 1.00 92.88 258 ALA A O 1
ATOM 1906 N N . PRO A 1 259 ? 10.649 -2.445 14.083 1.00 92.50 259 PRO A N 1
ATOM 1907 C CA . PRO A 1 259 ? 9.734 -3.136 15.003 1.00 92.50 259 PRO A CA 1
ATOM 1908 C C . PRO A 1 259 ? 8.888 -2.239 15.915 1.00 92.50 259 PRO A C 1
ATOM 1910 O O . PRO A 1 259 ? 7.847 -2.678 16.390 1.00 92.50 259 PRO A O 1
ATOM 1913 N N . HIS A 1 260 ? 9.298 -0.990 16.162 1.00 93.12 260 HIS A N 1
ATOM 1914 C CA . HIS A 1 260 ? 8.521 -0.067 16.993 1.00 93.12 260 HIS A CA 1
ATOM 1915 C C . HIS A 1 260 ? 7.127 0.211 16.412 1.00 93.12 260 HIS A C 1
ATOM 1917 O O . HIS A 1 260 ? 6.195 0.463 17.166 1.00 93.12 260 HIS A O 1
ATOM 1923 N N . VAL A 1 261 ? 6.952 0.109 15.088 1.00 92.00 261 VAL A N 1
ATOM 1924 C CA . VAL A 1 261 ? 5.642 0.283 14.447 1.00 92.00 261 VAL A CA 1
ATOM 1925 C C . VAL A 1 261 ? 4.622 -0.708 15.013 1.00 92.00 261 VAL A C 1
ATOM 1927 O O . VAL A 1 261 ? 3.476 -0.334 15.248 1.00 92.00 261 VAL A O 1
ATOM 1930 N N . ASP A 1 262 ? 5.037 -1.937 15.334 1.00 88.69 262 ASP A N 1
ATOM 1931 C CA . ASP A 1 262 ? 4.169 -2.970 15.922 1.00 88.69 262 ASP A CA 1
ATOM 1932 C C . ASP A 1 262 ? 3.728 -2.639 17.361 1.00 88.69 262 ASP A C 1
ATOM 1934 O O . ASP A 1 262 ? 2.768 -3.220 17.861 1.00 88.69 262 ASP A O 1
ATOM 1938 N N . GLN A 1 263 ? 4.400 -1.697 18.030 1.00 90.81 263 GLN A N 1
ATOM 1939 C CA . GLN A 1 263 ? 4.110 -1.294 19.412 1.00 90.81 263 GLN A CA 1
ATOM 1940 C C . GLN A 1 263 ? 3.019 -0.219 19.505 1.00 90.81 263 GLN A C 1
ATOM 1942 O O . GLN A 1 263 ? 2.498 0.041 20.589 1.00 90.81 263 GLN A O 1
ATOM 1947 N N . HIS A 1 264 ? 2.667 0.407 18.384 1.00 87.50 264 HIS A N 1
ATOM 1948 C CA . HIS A 1 264 ? 1.668 1.469 18.329 1.00 87.50 264 HIS A CA 1
ATOM 1949 C C . HIS A 1 264 ? 0.348 0.919 17.803 1.00 87.50 264 HIS A C 1
ATOM 1951 O O . HIS A 1 264 ? 0.363 0.314 16.738 1.00 87.50 264 HIS A O 1
ATOM 1957 N N . PRO A 1 265 ? -0.798 1.110 18.476 1.00 86.31 265 PRO A N 1
ATOM 1958 C CA . PRO A 1 265 ? -2.100 0.732 17.929 1.00 86.31 265 PRO A CA 1
ATOM 1959 C C . PRO A 1 265 ? -2.443 1.517 16.656 1.00 86.31 265 PRO A C 1
ATOM 1961 O O . PRO A 1 265 ? -2.048 2.672 16.508 1.00 86.31 265 PRO A O 1
ATOM 1964 N N . ASP A 1 266 ? -3.257 0.942 15.768 1.00 85.81 266 ASP A N 1
ATOM 1965 C CA . ASP A 1 266 ? -3.622 1.583 14.493 1.00 85.81 266 ASP A CA 1
ATOM 1966 C C . ASP A 1 266 ? -4.267 2.967 14.679 1.00 85.81 266 ASP A C 1
ATOM 1968 O O . ASP A 1 266 ? -3.949 3.905 13.953 1.00 85.81 266 ASP A O 1
ATOM 1972 N N . GLY A 1 267 ? -5.113 3.129 15.702 1.00 82.69 267 GLY A N 1
ATOM 1973 C CA . GLY A 1 267 ? -5.713 4.424 16.041 1.00 82.69 267 GLY A CA 1
ATOM 1974 C C . GLY A 1 267 ? -4.695 5.483 16.485 1.00 82.69 267 GLY A C 1
ATOM 1975 O O . GLY A 1 267 ? -4.918 6.671 16.271 1.00 82.69 267 GLY A O 1
ATOM 1976 N N . GLN A 1 268 ? -3.558 5.073 17.058 1.00 88.12 268 GLN A N 1
ATOM 1977 C CA . GLN A 1 268 ? -2.468 5.989 17.404 1.00 88.12 268 GLN A CA 1
ATOM 1978 C C . GLN A 1 268 ? -1.743 6.471 16.141 1.00 88.12 268 GLN A C 1
ATOM 1980 O O . GLN A 1 268 ? -1.500 7.667 15.998 1.00 88.12 268 GLN A O 1
ATOM 1985 N N . ILE A 1 269 ? -1.466 5.559 15.201 1.00 94.38 269 ILE A N 1
ATOM 1986 C CA . ILE A 1 269 ? -0.868 5.899 13.901 1.00 94.38 269 ILE A CA 1
ATOM 1987 C C . ILE A 1 269 ? -1.812 6.816 13.108 1.00 94.38 269 ILE A C 1
ATOM 1989 O O . ILE A 1 269 ? -1.368 7.830 12.570 1.00 94.38 269 ILE A O 1
ATOM 1993 N N . 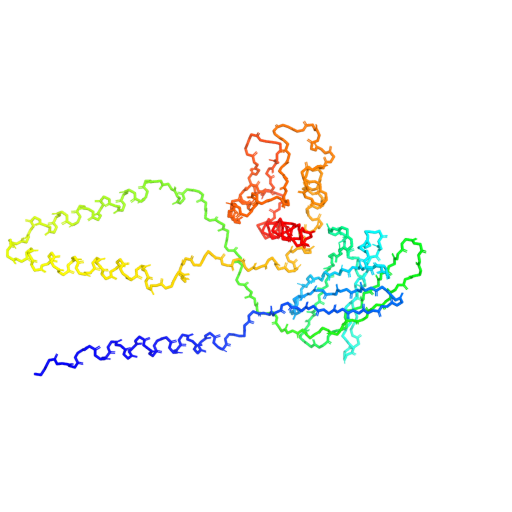TYR A 1 270 ? -3.116 6.513 13.100 1.00 93.81 270 TYR A N 1
ATOM 1994 C CA . TYR A 1 270 ? -4.148 7.383 12.531 1.00 93.81 270 TYR A CA 1
ATOM 1995 C C . TYR A 1 270 ? -4.069 8.792 13.126 1.00 93.81 270 TYR A C 1
ATOM 1997 O O . TYR A 1 270 ? -4.026 9.768 12.381 1.00 93.81 270 TYR A O 1
ATOM 2005 N N . GLY A 1 271 ? -4.015 8.897 14.460 1.00 90.00 271 GLY A N 1
ATOM 2006 C CA . GLY A 1 271 ? -3.928 10.174 15.167 1.00 90.00 271 GLY A CA 1
ATOM 2007 C C . GLY A 1 271 ? -2.710 10.994 14.744 1.00 90.00 271 GLY A C 1
ATOM 2008 O O . GLY A 1 271 ? -2.849 12.169 14.431 1.00 90.00 271 GLY A O 1
ATOM 2009 N N . TRP A 1 272 ? -1.533 10.376 14.628 1.00 96.12 272 TRP A N 1
ATOM 2010 C CA . TRP A 1 272 ? -0.329 11.082 14.173 1.00 96.12 272 TRP A CA 1
ATOM 2011 C C . TRP A 1 272 ? -0.410 11.569 12.729 1.00 96.12 272 TRP A C 1
ATOM 2013 O O . TRP A 1 272 ? 0.100 12.641 12.419 1.00 96.12 272 TRP A O 1
ATOM 2023 N N . ILE A 1 273 ? -1.052 10.816 11.834 1.00 96.56 273 ILE A N 1
ATOM 2024 C CA . ILE A 1 273 ? -1.264 11.266 10.452 1.00 96.56 273 ILE A CA 1
ATOM 2025 C C . ILE A 1 273 ? -2.297 12.401 10.425 1.00 96.56 273 ILE A C 1
ATOM 2027 O O . ILE A 1 273 ? -2.097 13.415 9.757 1.00 96.56 273 ILE A O 1
ATOM 2031 N N . HIS A 1 274 ? -3.395 12.252 11.162 1.00 96.38 274 HIS A N 1
ATOM 2032 C CA . HIS A 1 274 ? -4.482 13.222 11.193 1.00 96.38 274 HIS A CA 1
ATOM 2033 C C . HIS A 1 274 ? -4.043 14.557 11.812 1.00 96.38 274 HIS A C 1
ATOM 2035 O O . HIS A 1 274 ? -4.190 15.601 11.173 1.00 96.38 274 HIS A O 1
ATOM 2041 N N . ASP A 1 275 ? -3.459 14.513 13.009 1.00 94.75 275 ASP A N 1
ATOM 2042 C CA . ASP A 1 275 ? -3.145 15.682 13.840 1.00 94.75 275 ASP A CA 1
ATOM 2043 C C . ASP A 1 275 ? -1.692 16.166 13.692 1.00 94.75 275 ASP A C 1
ATOM 2045 O O . ASP A 1 275 ? -1.343 17.247 14.169 1.00 94.75 275 ASP A O 1
ATOM 2049 N N . GLY A 1 276 ? -0.841 15.394 13.012 1.00 94.50 276 GLY A N 1
ATOM 2050 C CA . GLY A 1 276 ? 0.605 15.597 13.009 1.00 94.50 276 GLY A CA 1
ATOM 2051 C C . GLY A 1 276 ? 1.258 15.018 14.266 1.00 94.50 276 GLY A C 1
ATOM 2052 O O . GLY A 1 276 ? 0.592 14.507 15.170 1.00 94.50 276 GLY A O 1
ATOM 2053 N N . PHE A 1 277 ? 2.588 15.093 14.338 1.00 94.25 277 PHE A N 1
ATOM 2054 C CA . PHE A 1 277 ? 3.332 14.607 15.502 1.00 94.25 277 PHE A CA 1
ATOM 2055 C C . PHE A 1 277 ? 3.934 15.785 16.286 1.00 94.25 277 PHE A C 1
ATOM 2057 O O . PHE A 1 277 ? 4.868 16.430 15.790 1.00 94.25 277 PHE A O 1
ATOM 2064 N N . PRO A 1 278 ? 3.424 16.088 17.499 1.00 89.56 278 PRO A N 1
ATOM 2065 C CA . PRO A 1 278 ? 3.880 17.222 18.299 1.00 89.56 278 PRO A CA 1
ATOM 2066 C C . PRO A 1 278 ? 5.389 17.205 18.557 1.00 89.56 278 PRO A C 1
ATOM 2068 O O . PRO A 1 278 ? 5.972 16.160 18.833 1.00 89.56 278 PRO A O 1
ATOM 2071 N N . GLY A 1 279 ? 6.026 18.377 18.489 1.00 90.31 279 GLY A N 1
ATOM 2072 C CA . GLY A 1 279 ? 7.475 18.496 18.688 1.00 90.31 279 GLY A CA 1
ATOM 2073 C C . GLY A 1 279 ? 8.318 17.942 17.533 1.00 90.31 279 GLY A C 1
ATOM 2074 O O . GLY A 1 279 ? 9.520 17.755 17.700 1.00 90.31 279 GLY A O 1
ATOM 2075 N N . SER A 1 280 ? 7.709 17.691 16.370 1.00 93.44 280 SER A N 1
ATOM 2076 C CA . SER A 1 280 ? 8.401 17.322 15.134 1.00 93.44 280 SER A CA 1
ATOM 2077 C C . SER A 1 280 ? 7.953 18.183 13.953 1.00 93.44 280 SER A C 1
ATOM 2079 O O . SER A 1 280 ? 7.034 18.992 14.063 1.00 93.44 280 SER A O 1
ATOM 2081 N N . ALA A 1 281 ? 8.588 17.978 12.799 1.00 93.81 281 ALA A N 1
ATOM 2082 C CA . ALA A 1 281 ? 8.198 18.612 11.544 1.00 93.81 281 ALA A CA 1
ATOM 2083 C C . ALA A 1 281 ? 7.054 17.891 10.804 1.00 93.81 281 ALA A C 1
ATOM 2085 O O . ALA A 1 281 ? 6.717 18.293 9.692 1.00 93.81 281 ALA A O 1
ATOM 2086 N N . MET A 1 282 ? 6.473 16.824 11.370 1.00 97.31 282 MET A N 1
ATOM 2087 C CA . MET A 1 282 ? 5.372 16.090 10.741 1.00 97.31 282 MET A CA 1
ATOM 2088 C C . MET A 1 282 ? 4.072 16.915 10.802 1.00 97.31 282 MET A C 1
ATOM 2090 O O . MET A 1 282 ? 3.542 17.117 11.898 1.00 97.31 282 MET A O 1
ATOM 2094 N N . PRO A 1 283 ? 3.539 17.388 9.658 1.00 95.31 283 PRO A N 1
ATOM 2095 C CA . PRO A 1 283 ? 2.342 18.220 9.637 1.00 95.31 283 PRO A CA 1
ATOM 2096 C C . PRO A 1 283 ? 1.071 17.391 9.859 1.00 95.31 283 PRO A C 1
ATOM 2098 O O . PRO A 1 283 ? 1.050 16.184 9.630 1.00 95.31 283 PRO A O 1
ATOM 2101 N N . ALA A 1 284 ? -0.012 18.071 10.229 1.00 96.00 284 ALA A N 1
ATOM 2102 C CA . ALA A 1 284 ? -1.351 17.497 10.251 1.00 96.00 284 ALA A CA 1
ATOM 2103 C C . ALA A 1 284 ? -1.893 17.296 8.826 1.00 96.00 284 ALA A C 1
ATOM 2105 O O . ALA A 1 284 ? -1.853 18.222 8.006 1.00 96.00 284 ALA A O 1
ATOM 2106 N N . PHE A 1 285 ? -2.449 16.117 8.538 1.00 96.81 285 PHE A N 1
ATOM 2107 C CA . PHE A 1 285 ? -3.085 15.817 7.250 1.00 96.81 285 PHE A CA 1
ATOM 2108 C C . PHE A 1 285 ? -4.615 15.758 7.310 1.00 96.81 285 PHE A C 1
ATOM 2110 O O . PHE A 1 285 ? -5.243 15.704 6.254 1.00 96.81 285 PHE A O 1
ATOM 2117 N N . GLY A 1 286 ? -5.232 15.850 8.492 1.00 91.88 286 GLY A N 1
ATOM 2118 C CA . GLY A 1 286 ? -6.687 15.737 8.673 1.00 91.88 286 GLY A CA 1
ATOM 2119 C C . GLY A 1 286 ? -7.530 16.772 7.914 1.00 91.88 286 GLY A C 1
ATOM 2120 O O . GLY A 1 286 ? -8.696 16.529 7.637 1.00 91.88 286 GLY A O 1
ATOM 2121 N N . GLN A 1 287 ? -6.946 17.911 7.520 1.00 92.06 287 GLN A N 1
ATOM 2122 C CA . GLN A 1 287 ? -7.625 18.905 6.672 1.00 92.06 287 GLN A CA 1
ATOM 2123 C C . GLN A 1 287 ? -7.426 18.687 5.164 1.00 92.06 287 GLN A C 1
ATOM 2125 O O . GLN A 1 287 ? -8.081 19.342 4.358 1.00 92.06 287 GLN A O 1
ATOM 2130 N N . ARG A 1 288 ? -6.498 17.809 4.769 1.00 93.50 288 ARG A N 1
ATOM 2131 C CA . ARG A 1 288 ? -6.145 17.548 3.362 1.00 93.50 288 ARG A CA 1
ATOM 2132 C C . ARG A 1 288 ? -6.578 16.165 2.891 1.00 93.50 288 ARG A C 1
ATOM 2134 O O . ARG A 1 288 ? -6.759 15.973 1.694 1.00 93.50 288 ARG A O 1
ATOM 2141 N N . LEU A 1 289 ? -6.706 15.216 3.814 1.00 93.31 289 LEU A N 1
ATOM 2142 C CA . LEU A 1 289 ? -7.065 13.831 3.549 1.00 93.31 289 LEU A CA 1
ATOM 2143 C C . LEU A 1 289 ? -8.363 13.482 4.276 1.00 93.31 289 LEU A C 1
ATOM 2145 O O . LEU A 1 289 ? -8.600 13.916 5.401 1.00 93.31 289 LEU A O 1
ATOM 2149 N N . THR A 1 290 ? -9.192 12.669 3.630 1.00 89.62 290 THR A N 1
ATOM 2150 C CA . THR A 1 290 ? -10.388 12.084 4.252 1.00 89.62 290 THR A CA 1
ATOM 2151 C C . THR A 1 290 ? -10.004 11.023 5.289 1.00 89.62 290 THR A C 1
ATOM 2153 O O . THR A 1 290 ? -8.903 10.471 5.245 1.00 89.62 290 THR A O 1
ATOM 2156 N N . SER A 1 291 ? -10.920 10.687 6.206 1.00 83.44 291 SER A N 1
ATOM 2157 C CA . SER A 1 291 ? -10.672 9.637 7.211 1.00 83.44 291 SER A CA 1
ATOM 2158 C C . SER A 1 291 ? -10.313 8.295 6.563 1.00 83.44 291 SER A C 1
ATOM 2160 O O . SER A 1 291 ? -9.366 7.642 6.995 1.00 83.44 291 SER A O 1
ATOM 2162 N N . ASP A 1 292 ? -10.994 7.929 5.473 1.00 82.62 292 ASP A N 1
ATOM 2163 C CA . ASP A 1 292 ? -10.719 6.688 4.747 1.00 82.62 292 ASP A CA 1
ATOM 2164 C C . ASP A 1 292 ? -9.314 6.684 4.139 1.00 82.62 292 ASP A C 1
ATOM 2166 O O . ASP A 1 292 ? -8.599 5.697 4.262 1.00 82.62 292 ASP A O 1
ATOM 2170 N N . GLN A 1 293 ? -8.861 7.808 3.573 1.00 88.94 293 GLN A N 1
ATOM 2171 C CA . GLN A 1 293 ? -7.494 7.929 3.051 1.00 88.94 293 GLN A CA 1
ATOM 2172 C C . GLN A 1 293 ? -6.433 7.825 4.154 1.00 88.94 293 GLN A C 1
ATOM 2174 O O . GLN A 1 293 ? -5.358 7.272 3.924 1.00 88.94 293 GLN A O 1
ATOM 2179 N N . ILE A 1 294 ? -6.713 8.341 5.353 1.00 93.62 294 ILE A N 1
ATOM 2180 C CA . ILE A 1 294 ? -5.802 8.208 6.498 1.00 93.62 294 ILE A CA 1
ATOM 2181 C C . ILE A 1 294 ? -5.767 6.755 6.977 1.00 93.62 294 ILE A C 1
ATOM 2183 O O . ILE A 1 294 ? -4.686 6.228 7.231 1.00 93.62 294 ILE A O 1
ATOM 2187 N N . TRP A 1 295 ? -6.912 6.076 7.047 1.00 89.56 295 TRP A N 1
ATOM 2188 C CA . TRP A 1 295 ? -6.950 4.642 7.336 1.00 89.56 295 TRP A CA 1
ATOM 2189 C C . TRP A 1 295 ? -6.225 3.814 6.277 1.00 89.56 295 TRP A C 1
ATOM 2191 O O . TRP A 1 295 ? -5.522 2.866 6.632 1.00 89.56 295 TRP A O 1
ATOM 2201 N N . ASP A 1 296 ? -6.334 4.202 5.008 1.00 88.31 296 ASP A N 1
ATOM 2202 C CA . ASP A 1 296 ? -5.598 3.559 3.930 1.00 88.31 296 ASP A CA 1
ATOM 2203 C C . ASP A 1 296 ? -4.079 3.715 4.126 1.00 88.31 296 ASP A C 1
ATOM 2205 O O . ASP A 1 296 ? -3.330 2.749 3.963 1.00 88.31 296 ASP A O 1
ATOM 2209 N N . LEU A 1 297 ? -3.617 4.896 4.555 1.00 94.69 297 LEU A N 1
ATOM 2210 C CA . LEU A 1 297 ? -2.214 5.136 4.912 1.00 94.69 297 LEU A CA 1
ATOM 2211 C C . LEU A 1 297 ? -1.763 4.326 6.134 1.00 94.69 297 LEU A C 1
ATOM 2213 O O . LEU A 1 297 ? -0.627 3.855 6.149 1.00 94.69 297 LEU A O 1
ATOM 2217 N N . VAL A 1 298 ? -2.619 4.127 7.141 1.00 93.62 298 VAL A N 1
ATOM 2218 C CA . VAL A 1 298 ? -2.306 3.249 8.285 1.00 93.62 298 VAL A CA 1
ATOM 2219 C C . VAL A 1 298 ? -2.066 1.816 7.803 1.00 93.62 298 VAL A C 1
ATOM 2221 O O . VAL A 1 298 ? -1.043 1.220 8.146 1.00 93.62 298 VAL A O 1
ATOM 2224 N N . ASP A 1 299 ? -2.947 1.291 6.947 1.00 89.44 299 ASP A N 1
ATOM 2225 C CA . ASP A 1 299 ? -2.775 -0.030 6.327 1.00 89.44 299 ASP A CA 1
ATOM 2226 C C . ASP A 1 299 ? -1.477 -0.090 5.492 1.00 89.44 299 ASP A C 1
ATOM 2228 O O . ASP A 1 299 ? -0.763 -1.095 5.530 1.00 89.44 299 ASP A O 1
ATOM 2232 N N . TYR A 1 300 ? -1.112 0.992 4.797 1.00 91.06 300 TYR A N 1
ATOM 2233 C CA . TYR A 1 300 ? 0.150 1.086 4.052 1.00 91.06 300 TYR A CA 1
ATOM 2234 C C . TYR A 1 300 ? 1.389 1.067 4.963 1.00 91.06 300 TYR A C 1
ATOM 2236 O O . TYR A 1 300 ? 2.356 0.361 4.679 1.00 91.06 300 TYR A O 1
ATOM 2244 N N . VAL A 1 301 ? 1.367 1.771 6.099 1.00 94.06 301 VAL A N 1
ATOM 2245 C CA . VAL A 1 301 ? 2.451 1.722 7.101 1.00 94.06 301 VAL A CA 1
ATOM 2246 C C . VAL A 1 301 ? 2.615 0.302 7.653 1.00 94.06 301 VAL A C 1
ATOM 2248 O O . VAL A 1 301 ? 3.737 -0.202 7.755 1.00 94.06 301 VAL A O 1
ATOM 2251 N N . ARG A 1 302 ? 1.504 -0.390 7.939 1.00 90.62 302 ARG A N 1
ATOM 2252 C CA . ARG A 1 302 ? 1.523 -1.810 8.333 1.00 90.62 302 ARG A CA 1
ATOM 2253 C C . ARG A 1 302 ? 2.102 -2.703 7.247 1.00 90.62 302 ARG A C 1
ATOM 2255 O O . ARG A 1 302 ? 2.877 -3.610 7.553 1.00 90.62 302 ARG A O 1
ATOM 2262 N N . HIS A 1 303 ? 1.759 -2.435 5.992 1.00 87.31 303 HIS A N 1
ATOM 2263 C CA . HIS A 1 303 ? 2.310 -3.154 4.855 1.00 87.31 303 HIS A CA 1
ATOM 2264 C C . HIS A 1 303 ? 3.834 -2.996 4.768 1.00 87.31 303 HIS A C 1
ATOM 2266 O O . HIS A 1 303 ? 4.532 -4.008 4.726 1.00 87.31 303 HIS A O 1
ATOM 2272 N N . LEU A 1 304 ? 4.369 -1.770 4.837 1.00 88.62 304 LEU A N 1
ATOM 2273 C CA . LEU A 1 304 ? 5.820 -1.517 4.832 1.00 88.62 304 LEU A CA 1
ATOM 2274 C C . LEU A 1 304 ? 6.546 -2.311 5.929 1.00 88.62 304 LEU A C 1
ATOM 2276 O O . LEU A 1 304 ? 7.566 -2.962 5.675 1.00 88.62 304 LEU A O 1
ATOM 2280 N N . ARG A 1 305 ? 5.983 -2.318 7.142 1.00 89.94 305 ARG A N 1
ATOM 2281 C CA . ARG A 1 305 ? 6.508 -3.084 8.275 1.00 89.94 305 ARG A CA 1
ATOM 2282 C C . ARG A 1 305 ? 6.494 -4.596 8.024 1.00 89.94 305 ARG A C 1
ATOM 2284 O O . ARG A 1 305 ? 7.494 -5.264 8.302 1.00 89.94 305 ARG A O 1
ATOM 2291 N N . ALA A 1 306 ? 5.397 -5.130 7.488 1.00 83.12 306 ALA A N 1
ATOM 2292 C CA . ALA A 1 306 ? 5.254 -6.552 7.177 1.00 83.12 306 ALA A CA 1
ATOM 2293 C C . ALA A 1 306 ? 6.205 -7.003 6.056 1.00 83.12 306 ALA A C 1
ATOM 2295 O O . ALA A 1 306 ? 6.830 -8.060 6.167 1.00 83.12 306 ALA A O 1
ATOM 2296 N N . VAL A 1 307 ? 6.368 -6.190 5.006 1.00 79.69 307 VAL A N 1
ATOM 2297 C CA . VAL A 1 307 ? 7.308 -6.462 3.909 1.00 79.69 307 VAL A CA 1
ATOM 2298 C C . VAL A 1 307 ? 8.737 -6.551 4.433 1.00 79.69 307 VAL A C 1
ATOM 2300 O O . VAL A 1 307 ? 9.417 -7.535 4.149 1.00 79.69 307 VAL A O 1
ATOM 2303 N N . ALA A 1 308 ? 9.163 -5.587 5.251 1.00 79.19 308 ALA A N 1
ATOM 2304 C CA . ALA A 1 308 ? 10.504 -5.581 5.828 1.00 79.19 308 ALA A CA 1
ATOM 2305 C C . ALA A 1 308 ? 10.755 -6.741 6.807 1.00 79.19 308 ALA A C 1
ATOM 2307 O O . ALA A 1 308 ? 11.873 -7.240 6.906 1.00 79.19 308 ALA A O 1
ATOM 2308 N N . ALA A 1 309 ? 9.722 -7.197 7.525 1.00 75.19 309 ALA A N 1
ATOM 2309 C CA . ALA A 1 309 ? 9.818 -8.395 8.361 1.00 75.19 309 ALA A CA 1
ATOM 2310 C C . ALA A 1 309 ? 10.027 -9.671 7.526 1.00 75.19 309 ALA A C 1
ATOM 2312 O O . ALA A 1 309 ? 10.720 -10.586 7.966 1.00 75.19 309 ALA A O 1
ATOM 2313 N N . GLY A 1 310 ? 9.413 -9.734 6.340 1.00 60.38 310 GLY A N 1
ATOM 2314 C CA . GLY A 1 310 ? 9.490 -10.878 5.433 1.00 60.38 310 GLY A CA 1
ATOM 2315 C C . GLY A 1 310 ? 10.803 -10.982 4.656 1.00 60.38 310 GLY A C 1
ATOM 2316 O O . GLY A 1 310 ? 11.195 -12.088 4.308 1.00 60.38 310 GLY A O 1
ATOM 2317 N N . THR A 1 311 ? 11.495 -9.868 4.407 1.00 52.06 311 THR A N 1
ATOM 2318 C CA . THR A 1 311 ? 12.808 -9.839 3.731 1.00 52.06 311 THR A CA 1
ATOM 2319 C C . THR A 1 311 ? 14.002 -10.085 4.660 1.00 52.06 311 THR A C 1
ATOM 2321 O O . THR A 1 311 ? 15.121 -10.207 4.176 1.00 52.06 311 THR A O 1
ATOM 2324 N N . ALA A 1 312 ? 13.792 -10.148 5.979 1.00 42.78 312 ALA A N 1
ATOM 2325 C CA . ALA A 1 312 ? 14.841 -10.395 6.977 1.00 42.78 312 ALA A CA 1
ATOM 2326 C C . ALA A 1 312 ? 15.029 -11.888 7.344 1.00 42.78 312 ALA A C 1
ATOM 2328 O O . ALA A 1 312 ? 15.772 -12.195 8.278 1.00 42.78 312 ALA A O 1
ATOM 2329 N N . LYS A 1 313 ? 14.339 -12.800 6.647 1.00 29.97 313 LYS A N 1
ATOM 2330 C CA . LYS A 1 313 ? 14.485 -14.261 6.747 1.00 29.97 313 LYS A CA 1
ATOM 2331 C C . LYS A 1 313 ? 15.127 -14.813 5.485 1.00 29.97 313 LYS A C 1
ATOM 2333 O O . LYS A 1 313 ? 15.900 -15.781 5.634 1.00 29.97 313 LYS A O 1
#